Protein AF-0000000079761579 (afdb_homodimer)

Structure (mmCIF, N/CA/C/O backbone):
data_AF-0000000079761579-model_v1
#
loop_
_entity.id
_entity.type
_entity.pdbx_description
1 polymer 'N-acetyltransferase domain-containing protein'
#
loop_
_atom_site.group_PDB
_atom_site.id
_atom_site.type_symbol
_atom_site.label_atom_id
_atom_site.label_alt_id
_atom_site.label_comp_id
_atom_site.label_asym_id
_atom_site.label_entity_id
_atom_site.label_seq_id
_atom_site.pdbx_PDB_ins_code
_atom_site.Cartn_x
_atom_site.Cartn_y
_atom_site.Cartn_z
_atom_site.occupancy
_atom_site.B_iso_or_equiv
_atom_site.auth_seq_id
_atom_site.auth_comp_id
_atom_site.auth_asym_id
_atom_site.auth_atom_id
_atom_site.pdbx_PDB_model_num
ATOM 1 N N . MET A 1 1 ? 4.875 25.969 14.461 1 95.19 1 MET A N 1
ATOM 2 C CA . MET A 1 1 ? 6.219 25.438 14.242 1 95.19 1 MET A CA 1
ATOM 3 C C . MET A 1 1 ? 6.18 23.938 14.016 1 95.19 1 MET A C 1
ATOM 5 O O . MET A 1 1 ? 5.508 23.203 14.75 1 95.19 1 MET A O 1
ATOM 9 N N . LEU A 1 2 ? 6.848 23.453 12.969 1 98.12 2 LEU A N 1
ATOM 10 C CA . LEU A 1 2 ? 7.012 22.031 12.695 1 98.12 2 LEU A CA 1
ATOM 11 C C . LEU A 1 2 ? 8.125 21.438 13.547 1 98.12 2 LEU A C 1
ATOM 13 O O . LEU A 1 2 ? 9.234 21.969 13.586 1 98.12 2 LEU A O 1
ATOM 17 N N . ASP A 1 3 ? 7.805 20.406 14.289 1 98.44 3 ASP A N 1
ATOM 18 C CA . ASP A 1 3 ? 8.797 19.734 15.133 1 98.44 3 ASP A CA 1
ATOM 19 C C . ASP A 1 3 ? 8.648 18.219 15.062 1 98.44 3 ASP A C 1
ATOM 21 O O . ASP A 1 3 ? 7.648 17.719 14.539 1 98.44 3 ASP A O 1
ATOM 25 N N . TRP A 1 4 ? 9.68 17.547 15.547 1 98.44 4 TRP A N 1
ATOM 26 C CA . TRP A 1 4 ? 9.609 16.078 15.594 1 98.44 4 TRP A CA 1
ATOM 27 C C . TRP A 1 4 ? 8.555 15.625 16.594 1 98.44 4 TRP A C 1
ATOM 29 O O . TRP A 1 4 ? 8.469 16.141 17.703 1 98.44 4 TRP A O 1
ATOM 39 N N . ALA A 1 5 ? 7.75 14.68 16.156 1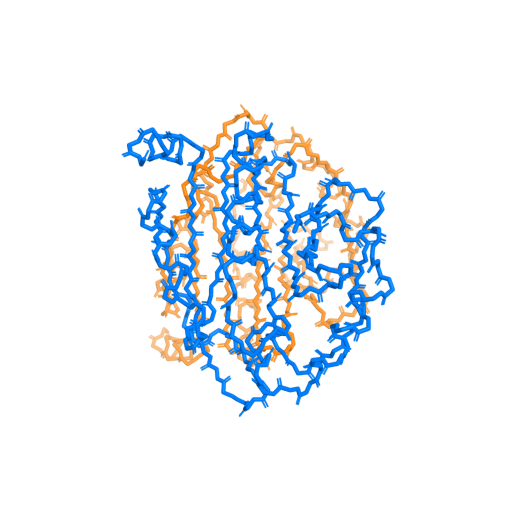 98.56 5 ALA A N 1
ATOM 40 C CA . ALA A 1 5 ? 6.719 14.125 17.031 1 98.56 5 ALA A CA 1
ATOM 41 C C . ALA A 1 5 ? 7.328 13.555 18.312 1 98.56 5 ALA A C 1
ATOM 43 O O . ALA A 1 5 ? 6.715 13.617 19.375 1 98.56 5 ALA A O 1
ATOM 44 N N . LEU A 1 6 ? 8.523 13 18.203 1 98.44 6 LEU A N 1
ATOM 45 C CA . LEU A 1 6 ? 9.211 12.367 19.328 1 98.44 6 LEU A CA 1
ATOM 46 C C . LEU A 1 6 ? 9.328 13.336 20.5 1 98.44 6 LEU A C 1
ATOM 48 O O . LEU A 1 6 ? 9.25 12.922 21.656 1 98.44 6 LEU A O 1
ATOM 52 N N . ASN A 1 7 ? 9.492 14.617 20.297 1 98.31 7 ASN A N 1
ATOM 53 C CA . ASN A 1 7 ? 9.641 15.633 21.344 1 98.31 7 ASN A CA 1
ATOM 54 C C . ASN A 1 7 ? 8.32 15.906 22.047 1 98.31 7 ASN A C 1
ATOM 56 O O . ASN A 1 7 ? 8.297 16.531 23.109 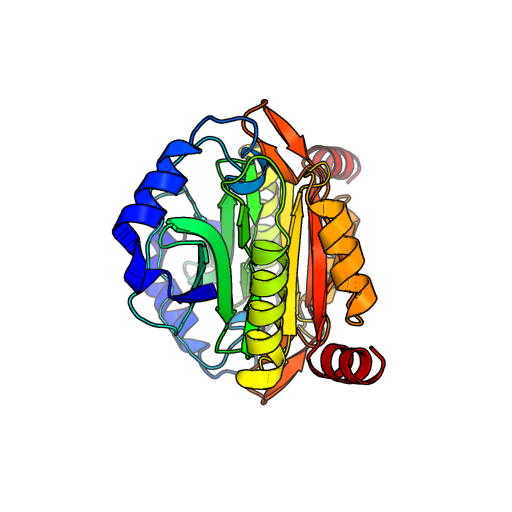1 98.31 7 ASN A O 1
ATOM 60 N N . TYR A 1 8 ? 7.227 15.438 21.453 1 98.44 8 TYR A N 1
ATOM 61 C CA . TYR A 1 8 ? 5.887 15.695 21.984 1 98.44 8 TYR A CA 1
ATOM 62 C C . TYR A 1 8 ? 5.074 14.406 22.062 1 98.44 8 TYR A C 1
ATOM 64 O O . TYR A 1 8 ? 3.857 14.422 21.875 1 98.44 8 TYR A O 1
ATOM 72 N N . GLN A 1 9 ? 5.715 13.289 22.188 1 97.94 9 GLN A N 1
ATOM 73 C CA . GLN A 1 9 ? 5.098 11.984 21.969 1 97.94 9 GLN A CA 1
ATOM 74 C C . GLN A 1 9 ? 3.93 11.766 22.922 1 97.94 9 GLN A C 1
ATOM 76 O O . GLN A 1 9 ? 2.877 11.266 22.531 1 97.94 9 GLN A O 1
ATOM 81 N N . GLU A 1 10 ? 4.051 12.156 24.203 1 98 10 GLU A N 1
ATOM 82 C CA . GLU A 1 10 ? 2.965 11.953 25.156 1 98 10 GLU A CA 1
ATOM 83 C C . GLU A 1 10 ? 1.733 12.773 24.781 1 98 10 GLU A C 1
ATOM 85 O O . GLU A 1 10 ? 0.615 12.25 24.766 1 98 10 GLU A O 1
ATOM 90 N N . GLU A 1 11 ? 1.94 13.992 24.5 1 98.56 11 GLU A N 1
ATOM 91 C CA . GLU A 1 11 ? 0.831 14.859 24.109 1 98.56 11 GLU A CA 1
ATOM 92 C C . GLU A 1 11 ? 0.179 14.383 22.828 1 98.56 11 GLU A C 1
ATOM 94 O O . GLU A 1 11 ? -1.049 14.336 22.719 1 98.56 11 GLU A O 1
ATOM 99 N N . LEU A 1 12 ? 0.998 14.055 21.844 1 98.44 12 LEU A N 1
ATOM 100 C CA . LEU A 1 12 ? 0.47 13.617 20.547 1 98.44 12 LEU A CA 1
ATOM 101 C C . LEU A 1 12 ? -0.378 12.359 20.703 1 98.44 12 LEU A C 1
ATOM 103 O O . LEU A 1 12 ? -1.488 12.281 20.172 1 98.44 12 LEU A O 1
ATOM 107 N N . ILE A 1 13 ? 0.168 11.383 21.453 1 98.31 13 ILE A N 1
ATOM 108 C CA . ILE A 1 13 ? -0.54 10.125 21.656 1 98.31 13 ILE A CA 1
ATOM 109 C C . ILE A 1 13 ? -1.876 10.383 22.344 1 98.31 13 ILE A C 1
ATOM 111 O O . ILE A 1 13 ? -2.904 9.828 21.953 1 98.31 13 ILE A O 1
ATOM 115 N N . LYS A 1 14 ? -1.888 11.219 23.328 1 98.19 14 LYS A N 1
ATOM 116 C CA . LYS A 1 14 ? -3.117 11.578 24.016 1 98.19 14 LYS A CA 1
ATOM 117 C C . LYS A 1 14 ? -4.117 12.242 23.078 1 98.19 14 LYS A C 1
ATOM 119 O O . LYS A 1 14 ? -5.297 11.891 23.062 1 98.19 14 LYS A O 1
ATOM 124 N N . LYS A 1 15 ? -3.713 13.188 22.328 1 98.12 15 LYS A N 1
ATOM 125 C CA . LYS A 1 15 ? -4.586 13.898 21.406 1 98.12 15 LYS A CA 1
ATOM 126 C C . LYS A 1 15 ? -5.168 12.953 20.359 1 98.12 15 LYS A C 1
ATOM 128 O O . LYS A 1 15 ? -6.344 13.055 20 1 98.12 15 LYS A O 1
ATOM 133 N N . LEU A 1 16 ? -4.312 12.07 19.891 1 97.69 16 LEU A N 1
ATOM 134 C CA . LEU A 1 16 ? -4.801 11.086 18.938 1 97.69 16 LEU A CA 1
ATOM 135 C C . LEU A 1 16 ? -5.863 10.188 19.562 1 97.69 16 LEU A C 1
ATOM 137 O O . LEU A 1 16 ? -6.875 9.883 18.938 1 97.69 16 LEU A O 1
ATOM 141 N N . ARG A 1 17 ? -5.656 9.797 20.781 1 97.38 17 ARG A N 1
ATOM 142 C CA . ARG A 1 17 ? -6.641 8.984 21.484 1 97.38 17 ARG A CA 1
ATOM 143 C C . ARG A 1 17 ? -7.969 9.719 21.625 1 97.38 17 ARG A C 1
ATOM 145 O O . ARG A 1 17 ? -9.031 9.102 21.531 1 97.38 17 ARG A O 1
ATOM 152 N N . GLU A 1 18 ? -7.91 10.945 21.766 1 97.12 18 GLU A N 1
ATOM 153 C CA . GLU A 1 18 ? -9.109 11.758 21.922 1 97.12 18 GLU A CA 1
ATOM 154 C C . GLU A 1 18 ? -9.938 11.797 20.641 1 97.12 18 GLU A C 1
ATOM 156 O O . GLU A 1 18 ? -11.109 12.172 20.656 1 97.12 18 GLU A O 1
ATOM 161 N N . THR A 1 19 ? -9.328 11.438 19.594 1 96.06 19 THR A N 1
ATOM 162 C CA . THR A 1 19 ? -10.047 11.461 18.328 1 96.06 19 THR A CA 1
ATOM 163 C C . THR A 1 19 ? -10.711 10.117 18.047 1 96.06 19 THR A C 1
ATOM 165 O O . THR A 1 19 ? -11.461 9.969 17.078 1 96.06 19 THR A O 1
ATOM 168 N N . TRP A 1 20 ? -10.414 9.141 18.906 1 94.81 20 TRP A N 1
ATOM 169 C CA . TRP A 1 20 ? -11.016 7.828 18.703 1 94.81 20 TRP A CA 1
ATOM 170 C C . TRP A 1 20 ? -12.539 7.918 18.75 1 94.81 20 TRP A C 1
ATOM 172 O O . TRP A 1 20 ? -13.102 8.648 19.562 1 94.81 20 TRP A O 1
ATOM 182 N N . MET A 1 21 ? -13.258 7.246 17.828 1 91.81 21 MET A N 1
ATOM 183 C CA . MET A 1 21 ? -14.711 7.109 17.75 1 91.81 21 MET A CA 1
ATOM 184 C C . MET A 1 21 ? -15.375 8.461 17.5 1 91.81 21 MET A C 1
ATOM 186 O O . MET A 1 21 ? -16.578 8.617 17.703 1 91.81 21 MET A O 1
ATOM 190 N N . ASP A 1 22 ? -14.562 9.5 17.234 1 93.5 22 ASP A N 1
ATOM 191 C CA . ASP A 1 22 ? -15.078 10.781 16.75 1 93.5 22 ASP A CA 1
ATOM 192 C C . ASP A 1 22 ? -15.258 10.758 15.234 1 93.5 22 ASP A C 1
ATOM 194 O O . ASP A 1 22 ? -14.289 10.602 14.492 1 93.5 22 ASP A O 1
ATOM 198 N N . ASP A 1 23 ? -16.469 10.984 14.805 1 92.62 23 ASP A N 1
ATOM 199 C CA . ASP A 1 23 ? -16.828 10.875 13.391 1 92.62 23 ASP A CA 1
ATOM 200 C C . ASP A 1 23 ? -16.062 11.875 12.539 1 92.62 23 ASP A C 1
ATOM 202 O O . ASP A 1 23 ? -15.805 11.625 11.359 1 92.62 23 ASP A O 1
ATOM 206 N N . ARG A 1 24 ? -15.648 12.914 13.203 1 92.31 24 ARG A N 1
ATOM 207 C CA . ARG A 1 24 ? -14.883 13.93 12.492 1 92.31 24 ARG A CA 1
ATOM 208 C C . ARG A 1 24 ? -13.586 13.352 11.945 1 92.31 24 ARG A C 1
ATOM 210 O O . ARG A 1 24 ? -13.078 13.812 10.914 1 92.31 24 ARG A O 1
ATOM 217 N N . TYR A 1 25 ? -13.141 12.305 12.664 1 95.25 25 TYR A N 1
ATOM 218 C CA . TYR A 1 25 ? -11.812 11.789 12.344 1 95.25 25 TYR A CA 1
ATOM 219 C C . TYR A 1 25 ? -11.906 10.398 11.727 1 95.25 25 TYR A C 1
ATOM 221 O O . TYR A 1 25 ? -10.898 9.688 11.641 1 95.25 25 TYR A O 1
ATOM 229 N N . LYS A 1 26 ? -13.094 10 11.281 1 95.12 26 LYS A N 1
ATOM 230 C CA . LYS A 1 26 ? -13.266 8.664 10.711 1 95.12 26 LYS A CA 1
ATOM 231 C C . LYS A 1 26 ? -12.414 8.484 9.461 1 95.12 26 LYS A C 1
ATOM 233 O O . LYS A 1 26 ? -11.945 7.383 9.164 1 95.12 26 LYS A O 1
ATOM 238 N N . TRP A 1 27 ? -12.148 9.57 8.766 1 95.25 27 TRP A N 1
ATOM 239 C CA . TRP A 1 27 ? -11.367 9.539 7.535 1 95.25 27 TRP A CA 1
ATOM 240 C C . TRP A 1 27 ? -9.898 9.258 7.832 1 95.25 27 TRP A C 1
ATOM 242 O O . TRP A 1 27 ? -9.227 8.555 7.07 1 95.25 27 TRP A O 1
ATOM 252 N N . TYR A 1 28 ? -9.445 9.773 8.953 1 94.56 28 TYR A N 1
ATOM 253 C CA . TYR A 1 28 ? -8.055 9.594 9.344 1 94.56 28 TYR A CA 1
ATOM 254 C C . TYR A 1 28 ? -7.809 8.172 9.844 1 94.56 28 TYR A C 1
ATOM 256 O O . TYR A 1 28 ? -6.805 7.543 9.484 1 94.56 28 TYR A O 1
ATOM 264 N N . HIS A 1 29 ? -8.625 7.648 10.602 1 93.06 29 HIS A N 1
ATOM 265 C CA . HIS A 1 29 ? -8.445 6.336 11.211 1 93.06 29 HIS A CA 1
ATOM 266 C C . HIS A 1 29 ? -8.703 5.223 10.203 1 93.06 29 HIS A C 1
ATOM 268 O O . HIS A 1 29 ? -8.133 4.133 10.312 1 93.06 29 HIS A O 1
ATOM 274 N N . ALA A 1 30 ? -9.438 5.418 9.211 1 89.12 30 ALA A N 1
ATOM 275 C CA . ALA A 1 30 ? -9.734 4.496 8.117 1 89.12 30 ALA A CA 1
ATOM 276 C C . ALA A 1 30 ? -10.008 3.092 8.648 1 89.12 30 ALA A C 1
ATOM 278 O O . ALA A 1 30 ? -9.383 2.125 8.211 1 89.12 30 ALA A O 1
ATOM 279 N N . GLY A 1 31 ? -10.914 2.779 9.609 1 84.44 31 GLY A N 1
ATOM 280 C CA . GLY A 1 31 ? -11.234 1.471 10.148 1 84.44 31 GLY A CA 1
ATOM 281 C C . GLY A 1 31 ? -12.07 1.54 11.414 1 84.44 31 GLY A C 1
ATOM 282 O O . GLY A 1 31 ? -12.492 2.623 11.828 1 84.44 31 GLY A O 1
ATOM 283 N N . ASN A 1 32 ? -12.273 0.285 11.93 1 81.31 32 ASN A N 1
ATOM 284 C CA . ASN A 1 32 ? -13.188 0.219 13.07 1 81.31 32 ASN A CA 1
ATOM 285 C C . ASN A 1 32 ? -12.453 -0.182 14.352 1 81.31 32 ASN A C 1
ATOM 287 O O . ASN A 1 32 ? -13.07 -0.654 15.305 1 81.31 32 ASN A O 1
ATOM 291 N N . PHE A 1 33 ? -11.133 -0.067 14.242 1 87.06 33 PHE A N 1
ATOM 292 C CA . PHE A 1 33 ? -10.352 -0.331 15.445 1 87.06 33 PHE A CA 1
ATOM 293 C C . PHE A 1 33 ? -9.367 0.797 15.711 1 87.06 33 PHE A C 1
ATOM 295 O O . PHE A 1 33 ? -9.023 1.555 14.797 1 87.06 33 PHE A O 1
ATOM 302 N N . TYR A 1 34 ? -8.977 0.91 17 1 91 34 TYR A N 1
ATOM 303 C CA . TYR A 1 34 ? -8.102 2.004 17.406 1 91 34 TYR A CA 1
ATOM 304 C C . TYR A 1 34 ? -6.945 1.493 18.266 1 91 34 TYR A C 1
ATOM 306 O O . TYR A 1 34 ? -7.133 0.627 19.125 1 91 34 TYR A O 1
ATOM 314 N N . GLU A 1 35 ? -5.781 1.898 17.891 1 90.5 35 GLU A N 1
ATOM 315 C CA . GLU A 1 35 ? -4.574 1.614 18.656 1 90.5 35 GLU A CA 1
ATOM 316 C C . GLU A 1 35 ? -3.705 2.859 18.797 1 90.5 35 GLU A C 1
ATOM 318 O O . GLU A 1 35 ? -3.787 3.777 17.984 1 90.5 35 GLU A O 1
ATOM 323 N N . ASP A 1 36 ? -2.922 2.844 19.859 1 92.88 36 ASP A N 1
ATOM 324 C CA . ASP A 1 36 ? -1.976 3.945 20.016 1 92.88 36 ASP A CA 1
ATOM 325 C C . ASP A 1 36 ? -0.984 3.98 18.844 1 92.88 36 ASP A C 1
ATOM 327 O O . ASP A 1 36 ? -0.549 2.936 18.359 1 92.88 36 ASP A O 1
ATOM 331 N N . VAL A 1 37 ? -0.696 5.219 18.516 1 91.88 37 VAL A N 1
ATOM 332 C CA . VAL A 1 37 ? 0.31 5.379 17.469 1 91.88 37 VAL A CA 1
ATOM 333 C C . VAL A 1 37 ? 1.694 5.066 18.031 1 91.88 37 VAL A C 1
ATOM 335 O O . VAL A 1 37 ? 2.002 5.422 19.172 1 91.88 37 VAL A O 1
ATOM 338 N N . ASN A 1 38 ? 2.424 4.379 17.281 1 94.44 38 ASN A N 1
ATOM 339 C CA . ASN A 1 38 ? 3.838 4.207 17.594 1 94.44 38 ASN A CA 1
ATOM 340 C C . ASN A 1 38 ? 4.672 5.379 17.094 1 94.44 38 ASN A C 1
ATOM 342 O O . ASN A 1 38 ? 4.586 5.746 15.914 1 94.44 38 ASN A O 1
ATOM 346 N N . ILE A 1 39 ? 5.469 5.914 18.031 1 97.44 39 ILE A N 1
ATOM 347 C CA . ILE A 1 39 ? 6.395 6.973 17.641 1 97.44 39 ILE A CA 1
ATOM 348 C C . ILE A 1 39 ? 7.805 6.402 17.5 1 97.44 39 ILE A C 1
ATOM 350 O O . ILE A 1 39 ? 8.383 5.906 18.469 1 97.44 39 ILE A O 1
ATOM 354 N N . ASN A 1 40 ? 8.32 6.488 16.25 1 96.56 40 ASN A N 1
ATOM 355 C CA . ASN A 1 40 ? 9.656 5.953 16 1 96.56 40 ASN A CA 1
ATOM 356 C C . ASN A 1 40 ? 10.734 6.781 16.703 1 96.56 40 ASN A C 1
ATOM 358 O O . ASN A 1 40 ? 10.633 8.008 16.766 1 96.56 40 ASN A O 1
ATOM 362 N N . HIS A 1 41 ? 11.734 6.094 17.109 1 97.31 41 HIS A N 1
ATOM 363 C CA . HIS A 1 41 ? 12.898 6.766 17.672 1 97.31 41 HIS A CA 1
ATOM 364 C C . HIS A 1 41 ? 13.992 6.949 16.625 1 97.31 41 HIS A C 1
ATOM 366 O O . HIS A 1 41 ? 15.156 7.129 16.969 1 97.31 41 HIS A O 1
ATOM 372 N N . ASP A 1 42 ? 13.664 6.758 15.367 1 96.12 42 ASP A N 1
ATOM 373 C CA . ASP A 1 42 ? 14.555 6.941 14.227 1 96.12 42 ASP A CA 1
ATOM 374 C C . ASP A 1 42 ? 13.789 7.457 13.016 1 96.12 42 ASP A C 1
ATOM 376 O O . ASP A 1 42 ? 12.562 7.605 13.062 1 96.12 42 ASP A O 1
ATOM 380 N N . THR A 1 43 ? 14.492 7.816 12 1 95.19 43 THR A N 1
ATOM 381 C CA . THR A 1 43 ? 13.867 8.367 10.805 1 95.19 43 THR A CA 1
ATOM 382 C C . THR A 1 43 ? 14.031 7.418 9.617 1 95.19 43 THR A C 1
ATOM 384 O O . THR A 1 43 ? 13.992 7.844 8.461 1 95.19 43 THR A O 1
ATOM 387 N N . TRP A 1 44 ? 14.281 6.16 9.883 1 95.38 44 TRP A N 1
ATOM 388 C CA . TRP A 1 44 ? 14.633 5.211 8.828 1 95.38 44 TRP A CA 1
ATOM 389 C C . TRP A 1 44 ? 13.414 4.883 7.969 1 95.38 44 TRP A C 1
ATOM 391 O O . TRP A 1 44 ? 13.477 4.969 6.742 1 95.38 44 TRP A O 1
ATOM 401 N N . THR A 1 45 ? 12.32 4.559 8.57 1 96.12 45 THR A N 1
ATOM 402 C CA . THR A 1 45 ? 11.18 4.094 7.785 1 96.12 45 THR A CA 1
ATOM 403 C C . THR A 1 45 ? 10.031 5.094 7.848 1 96.12 45 THR A C 1
ATOM 405 O O . THR A 1 45 ? 9.078 5.008 7.07 1 96.12 45 THR A O 1
ATOM 408 N N . ARG A 1 46 ? 10.18 6.074 8.789 1 97.31 46 ARG A N 1
ATOM 409 C CA . ARG A 1 46 ? 9.094 7.027 8.984 1 97.31 46 ARG A CA 1
ATOM 410 C C . ARG A 1 46 ? 9.625 8.375 9.453 1 97.31 46 ARG A C 1
ATOM 412 O O . ARG A 1 46 ? 10.562 8.438 10.258 1 97.31 46 ARG A O 1
ATOM 419 N N . HIS A 1 47 ? 9.047 9.406 8.969 1 98.19 47 HIS A N 1
ATOM 420 C CA . HIS A 1 47 ? 9.172 10.75 9.539 1 98.19 47 HIS A CA 1
ATOM 421 C C . HIS A 1 47 ? 7.859 11.195 10.172 1 98.19 47 HIS A C 1
ATOM 423 O O . HIS A 1 47 ? 6.809 11.156 9.531 1 98.19 47 HIS A O 1
ATOM 429 N N . GLN A 1 48 ? 7.93 11.492 11.406 1 98.62 48 GLN A N 1
ATOM 430 C CA . GLN A 1 48 ? 6.754 11.922 12.164 1 98.62 48 GLN A CA 1
ATOM 431 C C . GLN A 1 48 ? 6.961 13.305 12.758 1 98.62 48 GLN A C 1
ATOM 433 O O . GLN A 1 48 ? 7.895 13.523 13.539 1 98.62 48 GLN A O 1
ATOM 438 N N . TYR A 1 49 ? 6.059 14.219 12.375 1 98.56 49 TYR A N 1
ATOM 439 C CA . TYR A 1 49 ? 6.133 15.602 12.836 1 98.56 49 TYR A CA 1
ATOM 440 C C . TYR A 1 49 ? 4.859 15.992 13.57 1 98.56 49 TYR A C 1
ATOM 442 O O . TYR A 1 49 ? 3.818 15.352 13.422 1 98.56 49 TYR A O 1
ATOM 450 N N . VAL A 1 50 ? 5.039 17.031 14.375 1 98.62 50 VAL A N 1
ATOM 451 C CA . VAL A 1 50 ? 3.883 17.75 14.906 1 98.62 50 VAL A CA 1
ATOM 452 C C . VAL A 1 50 ? 3.949 19.219 14.508 1 98.62 50 VAL A C 1
ATOM 454 O O . VAL A 1 50 ? 5.031 19.75 14.242 1 98.62 50 VAL A O 1
ATOM 457 N N . SER A 1 51 ? 2.775 19.766 14.312 1 98.5 51 SER A N 1
ATOM 458 C CA . SER A 1 51 ? 2.621 21.219 14.273 1 98.5 51 SER A CA 1
ATOM 459 C C . SER A 1 51 ? 2.303 21.781 15.656 1 98.5 51 SER A C 1
ATOM 461 O O . SER A 1 51 ? 1.358 21.328 16.312 1 98.5 51 SER A O 1
ATOM 463 N N . VAL A 1 52 ? 3.109 22.781 16.094 1 98.38 52 VAL A N 1
ATOM 464 C CA . VAL A 1 52 ? 2.979 23.297 17.453 1 98.38 52 VAL A CA 1
ATOM 465 C C . VAL A 1 52 ? 2.674 24.781 17.406 1 98.38 52 VAL A C 1
ATOM 467 O O . VAL A 1 52 ? 3.305 25.531 16.656 1 98.38 52 VAL A O 1
ATOM 470 N N . ARG A 1 53 ? 1.66 25.203 18.141 1 97.62 53 ARG A N 1
ATOM 471 C CA . ARG A 1 53 ? 1.306 26.609 18.344 1 97.62 53 ARG A CA 1
ATOM 472 C C . ARG A 1 53 ? 1.182 26.922 19.828 1 97.62 53 ARG A C 1
ATOM 474 O O . ARG A 1 53 ? 0.381 26.312 20.531 1 97.62 53 ARG A O 1
ATOM 481 N N . ASN A 1 54 ? 1.946 27.906 20.266 1 96.12 54 ASN A N 1
ATOM 482 C CA . ASN A 1 54 ? 1.948 28.312 21.656 1 96.12 54 ASN A CA 1
ATOM 483 C C . ASN A 1 54 ? 2.178 27.141 22.594 1 96.12 54 ASN A C 1
ATOM 485 O O . ASN A 1 54 ? 1.466 26.984 23.594 1 96.12 54 ASN A O 1
ATOM 489 N N . GLY A 1 55 ? 3.066 26.203 22.203 1 96.25 55 GLY A N 1
ATOM 490 C CA . GLY A 1 55 ? 3.48 25.078 23.047 1 96.25 55 GLY A CA 1
ATOM 491 C C . GLY A 1 55 ? 2.533 23.906 22.984 1 96.25 55 GLY A C 1
ATOM 492 O O . GLY A 1 55 ? 2.775 22.875 23.609 1 96.25 55 GLY A O 1
ATOM 493 N N . GLU A 1 56 ? 1.51 24.094 22.156 1 97.31 56 GLU A N 1
ATOM 494 C CA . GLU A 1 56 ? 0.508 23.031 22.062 1 97.31 56 GLU A CA 1
ATOM 495 C C . GLU A 1 56 ? 0.505 22.391 20.688 1 97.31 56 GLU A C 1
ATOM 497 O O . GLU A 1 56 ? 0.618 23.078 19.672 1 97.31 56 GLU A O 1
ATOM 502 N N . VAL A 1 57 ? 0.317 21.109 20.719 1 98.38 57 VAL A N 1
ATOM 503 C CA . VAL A 1 57 ? 0.225 20.391 19.453 1 98.38 57 VAL A CA 1
ATOM 504 C C . VAL A 1 57 ? -1.135 20.641 18.812 1 98.38 57 VAL A C 1
ATOM 506 O O . VAL A 1 57 ? -2.176 20.391 19.422 1 98.38 57 VAL A O 1
ATOM 509 N N . ILE A 1 58 ? -1.115 21.047 17.562 1 98.06 58 ILE A N 1
ATOM 510 C CA . ILE A 1 58 ? -2.385 21.359 16.922 1 98.06 58 ILE A CA 1
ATOM 511 C C . ILE A 1 58 ? -2.635 20.406 15.766 1 98.06 58 ILE A C 1
ATOM 513 O O . ILE A 1 58 ? -3.727 20.391 15.188 1 98.06 58 ILE A O 1
ATOM 517 N N . GLY A 1 59 ? -1.65 19.625 15.391 1 97.69 59 GLY A N 1
ATOM 518 C CA . GLY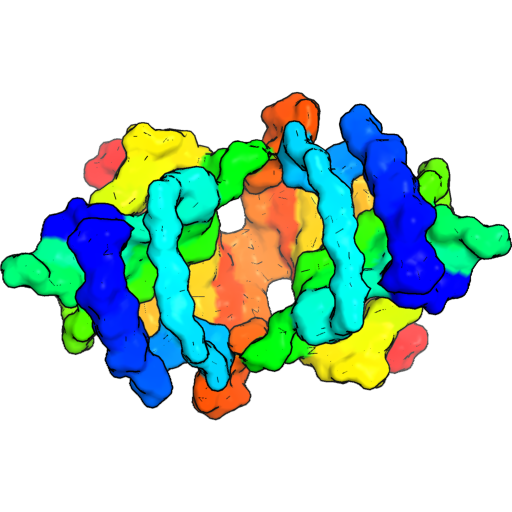 A 1 59 ? -1.783 18.641 14.328 1 97.69 59 GLY A CA 1
ATOM 519 C C . GLY A 1 59 ? -0.545 17.781 14.164 1 97.69 59 GLY A C 1
ATOM 520 O O . GLY A 1 59 ? 0.464 17.984 14.836 1 97.69 59 GLY A O 1
ATOM 521 N N . SER A 1 60 ? -0.678 16.812 13.359 1 97.94 60 SER A N 1
ATOM 522 C CA . SER A 1 60 ? 0.44 15.914 13.086 1 97.94 60 SER A CA 1
ATOM 523 C C . SER A 1 60 ? 0.568 15.633 11.594 1 97.94 60 SER A C 1
ATOM 525 O O . SER A 1 60 ? -0.418 15.695 10.859 1 97.94 60 SER A O 1
ATOM 527 N N . ILE A 1 61 ? 1.762 15.414 11.117 1 97.44 61 ILE A N 1
ATOM 528 C CA . ILE A 1 61 ? 2.131 15.078 9.75 1 97.44 61 ILE A CA 1
ATOM 529 C C . ILE A 1 61 ? 3.121 13.914 9.75 1 97.44 61 ILE A C 1
ATOM 531 O O . ILE A 1 61 ? 4.164 13.984 10.398 1 97.44 61 ILE A O 1
ATOM 535 N N . GLU A 1 62 ? 2.76 12.906 9.047 1 97.94 62 GLU A N 1
ATOM 536 C CA . GLU A 1 62 ? 3.678 11.773 9 1 97.94 62 GLU A CA 1
ATOM 537 C C . GLU A 1 62 ? 3.676 11.117 7.625 1 97.94 62 GLU A C 1
ATOM 539 O O . GLU A 1 62 ? 2.713 11.258 6.867 1 97.94 62 GLU A O 1
ATOM 544 N N . TYR A 1 63 ? 4.793 10.508 7.285 1 98 63 TYR A N 1
ATOM 545 C CA . TYR A 1 63 ? 4.906 9.68 6.086 1 98 63 TYR A CA 1
ATOM 546 C C . TYR A 1 63 ? 5.953 8.594 6.27 1 98 63 TYR A C 1
ATOM 548 O O . TYR A 1 63 ? 6.805 8.68 7.156 1 98 63 TYR A O 1
ATOM 556 N N . ARG A 1 64 ? 5.832 7.59 5.488 1 98.19 64 ARG A N 1
ATOM 557 C CA . ARG A 1 64 ? 6.785 6.484 5.496 1 98.19 64 ARG A CA 1
ATOM 558 C C . ARG A 1 64 ? 7.793 6.621 4.359 1 98.19 64 ARG A C 1
ATOM 560 O O . ARG A 1 64 ? 7.562 7.367 3.404 1 98.19 64 ARG A O 1
ATOM 567 N N . ILE A 1 65 ? 8.898 5.926 4.539 1 97.12 65 ILE A N 1
ATOM 568 C CA . ILE A 1 65 ? 9.953 5.992 3.541 1 97.12 65 ILE A CA 1
ATOM 569 C C . ILE A 1 65 ? 10.359 4.582 3.123 1 97.12 65 ILE A C 1
ATOM 571 O O . ILE A 1 65 ? 10.68 3.744 3.971 1 97.12 65 ILE A O 1
ATOM 575 N N . ASP A 1 66 ? 10.25 4.324 1.83 1 96.19 66 ASP A N 1
ATOM 576 C CA . ASP A 1 66 ? 10.891 3.146 1.248 1 96.19 66 ASP A CA 1
ATOM 577 C C . ASP A 1 66 ? 12.328 3.449 0.837 1 96.19 66 ASP A C 1
ATOM 579 O O . ASP A 1 66 ? 12.562 4.145 -0.154 1 96.19 66 ASP A O 1
ATOM 583 N N . ARG A 1 67 ? 13.227 2.938 1.598 1 93.94 67 ARG A N 1
ATOM 584 C CA . ARG A 1 67 ? 14.633 3.252 1.373 1 93.94 67 ARG A CA 1
ATOM 585 C C . ARG A 1 67 ? 15.164 2.553 0.125 1 93.94 67 ARG A C 1
ATOM 587 O O . ARG A 1 67 ? 16.062 3.057 -0.541 1 93.94 67 ARG A O 1
ATOM 594 N N . SER A 1 68 ? 14.602 1.418 -0.174 1 92.81 68 SER A N 1
ATOM 595 C CA . SER A 1 68 ? 15.07 0.645 -1.319 1 92.81 68 SER A CA 1
ATOM 596 C C . SER A 1 68 ? 14.781 1.365 -2.631 1 92.81 68 SER A C 1
ATOM 598 O O . SER A 1 68 ? 15.617 1.386 -3.535 1 92.81 68 SER A O 1
ATOM 600 N N . SER A 1 69 ? 13.656 1.979 -2.754 1 95 69 SER A N 1
ATOM 601 C CA . SER A 1 69 ? 13.258 2.662 -3.98 1 95 69 SER A CA 1
ATOM 602 C C . SER A 1 69 ? 13.281 4.176 -3.801 1 95 69 SER A C 1
ATOM 604 O O . SER A 1 69 ? 12.898 4.922 -4.707 1 95 69 SER A O 1
ATOM 606 N N . GLU A 1 70 ? 13.609 4.68 -2.602 1 94 70 GLU A N 1
ATOM 607 C CA . GLU A 1 70 ? 13.836 6.09 -2.297 1 94 70 GLU A CA 1
ATOM 608 C C . GLU A 1 70 ? 12.57 6.914 -2.543 1 94 70 GLU A C 1
ATOM 610 O O . GLU A 1 70 ? 12.625 7.945 -3.217 1 94 70 GLU A O 1
ATOM 615 N N . TYR A 1 71 ? 11.5 6.441 -2.033 1 97.06 71 TYR A N 1
ATOM 616 C CA . TYR A 1 71 ? 10.305 7.27 -2.141 1 97.06 71 TYR A CA 1
ATOM 617 C C . TYR A 1 71 ? 9.547 7.316 -0.815 1 97.06 71 TYR A C 1
ATOM 619 O O . TYR A 1 71 ? 9.703 6.426 0.024 1 97.06 71 TYR A O 1
ATOM 627 N N . ALA A 1 72 ? 8.805 8.391 -0.604 1 98.31 72 ALA A N 1
ATOM 628 C CA . ALA A 1 72 ? 7.906 8.562 0.535 1 98.31 72 ALA A CA 1
ATOM 629 C C . ALA A 1 72 ? 6.48 8.156 0.176 1 98.31 72 ALA A C 1
ATOM 631 O O . ALA A 1 72 ? 6.043 8.344 -0.962 1 98.31 72 ALA A O 1
ATOM 632 N N . TYR A 1 73 ? 5.793 7.586 1.163 1 98.38 73 TYR A N 1
ATOM 633 C CA . TYR A 1 73 ? 4.43 7.141 0.898 1 98.38 73 TYR A CA 1
ATOM 634 C C . TYR A 1 73 ? 3.586 7.18 2.168 1 98.38 73 TYR A C 1
ATOM 636 O O . TYR A 1 73 ? 4.09 7.504 3.246 1 98.38 73 TYR A O 1
ATOM 644 N N . ALA A 1 74 ? 2.316 7 2.016 1 97 74 ALA A N 1
ATOM 645 C CA . ALA A 1 74 ? 1.375 6.953 3.131 1 97 74 ALA A CA 1
ATOM 646 C C . ALA A 1 74 ? 1.405 8.25 3.93 1 97 74 ALA A C 1
ATOM 648 O O . ALA A 1 74 ? 1.514 8.234 5.156 1 97 74 ALA A O 1
ATOM 649 N N . LEU A 1 75 ? 1.396 9.375 3.23 1 96.44 75 LEU A N 1
ATOM 650 C CA . LEU A 1 75 ? 1.286 10.664 3.908 1 96.44 75 LEU A CA 1
ATOM 651 C C . LEU A 1 75 ? -0.001 10.742 4.723 1 96.44 75 LEU A C 1
ATOM 653 O O . LEU A 1 75 ? -1.093 10.547 4.184 1 96.44 75 LEU A O 1
ATOM 657 N N . GLY A 1 76 ? 0.116 10.953 6.008 1 94.38 76 GLY A N 1
ATOM 658 C CA . GLY A 1 76 ? -0.995 11.148 6.926 1 94.38 76 GLY A CA 1
ATOM 659 C C . GLY A 1 76 ? -0.946 12.477 7.648 1 94.38 76 GLY A C 1
ATOM 660 O O . GLY A 1 76 ? 0.103 12.875 8.164 1 94.38 76 GLY A O 1
ATOM 661 N N . ILE A 1 77 ? -2.057 13.172 7.625 1 95.69 77 ILE A N 1
ATOM 662 C CA . ILE A 1 77 ? -2.137 14.445 8.344 1 95.69 77 ILE A CA 1
ATOM 663 C C . ILE A 1 77 ? -3.41 14.477 9.188 1 95.69 77 ILE A C 1
ATOM 665 O O . ILE A 1 77 ? -4.457 13.977 8.766 1 95.69 77 ILE A O 1
ATOM 669 N N . ILE A 1 78 ? -3.32 15.016 10.359 1 96 78 ILE A N 1
ATOM 670 C CA . ILE A 1 78 ? -4.492 15.203 11.203 1 96 78 ILE A CA 1
ATOM 671 C C . ILE A 1 78 ? -4.414 16.562 11.891 1 96 78 ILE A C 1
ATOM 673 O O . ILE A 1 78 ? -3.373 16.938 12.438 1 96 78 ILE A O 1
ATOM 677 N N . ASN A 1 79 ? -5.469 17.328 11.711 1 96 79 ASN A N 1
ATOM 678 C CA . ASN A 1 79 ? -5.664 18.609 12.383 1 96 79 ASN A CA 1
ATOM 679 C C . ASN A 1 79 ? -6.52 18.469 13.633 1 96 79 ASN A C 1
ATOM 681 O O . ASN A 1 79 ? -7.633 17.938 13.578 1 96 79 ASN A O 1
ATOM 685 N N . PHE A 1 80 ? -6.055 18.938 14.742 1 96.81 80 PHE A N 1
ATOM 686 C CA . PHE A 1 80 ? -6.77 18.734 15.992 1 96.81 80 PHE A CA 1
ATOM 687 C C . PHE A 1 80 ? -7.648 19.953 16.312 1 96.81 80 PHE A C 1
ATOM 689 O O . PHE A 1 80 ? -8.383 19.938 17.297 1 96.81 80 PHE A O 1
ATOM 696 N N . GLU A 1 81 ? -7.594 20.938 15.438 1 94.44 81 GLU A N 1
ATOM 697 C CA . GLU A 1 81 ? -8.414 22.125 15.625 1 94.44 81 GLU A CA 1
ATOM 698 C C . GLU A 1 81 ? -9.727 22.016 14.852 1 94.44 81 GLU A C 1
ATOM 700 O O . GLU A 1 81 ? -9.859 21.188 13.953 1 94.44 81 GLU A O 1
ATOM 705 N N . ASP A 1 82 ? -10.695 22.906 15.18 1 89.62 82 ASP A N 1
ATOM 706 C CA . ASP A 1 82 ? -12.016 22.875 14.547 1 89.62 82 ASP A CA 1
ATOM 707 C C . ASP A 1 82 ? -11.922 23.25 13.07 1 89.62 82 ASP A C 1
ATOM 709 O O . ASP A 1 82 ? -12.641 22.703 12.234 1 89.62 82 ASP A O 1
ATOM 713 N N . LYS A 1 83 ? -11.031 24.219 12.82 1 87.06 83 LYS A N 1
ATOM 714 C CA . LYS A 1 83 ? -10.797 24.672 11.453 1 87.06 83 LYS A CA 1
ATOM 715 C C . LYS A 1 83 ? -9.305 24.625 11.109 1 87.06 83 LYS A C 1
ATOM 717 O O . LYS A 1 83 ? -8.461 24.844 11.977 1 87.06 83 LYS A O 1
ATOM 722 N N . PRO A 1 84 ? -9.141 24.297 9.859 1 83 84 PRO A N 1
ATOM 723 C CA . PRO A 1 84 ? -7.727 24.375 9.469 1 83 84 PRO A CA 1
ATOM 724 C C . PRO A 1 84 ? -7.121 25.75 9.703 1 83 84 PRO A C 1
ATOM 726 O O . PRO A 1 84 ? -7.777 26.766 9.461 1 83 84 PRO A O 1
ATOM 729 N N . SER A 1 85 ? -5.953 25.812 10.258 1 89.19 85 SER A N 1
ATOM 730 C CA . SER A 1 85 ? -5.273 27.078 10.531 1 89.19 85 SER A CA 1
ATOM 731 C C . SER A 1 85 ? -4.16 27.328 9.523 1 89.19 85 SER A C 1
ATOM 733 O O . SER A 1 85 ? -3.689 26.406 8.852 1 89.19 85 SER A O 1
ATOM 735 N N . PHE A 1 86 ? -3.869 28.578 9.422 1 90.56 86 PHE A N 1
ATOM 736 C CA . PHE A 1 86 ? -2.738 28.969 8.594 1 90.56 86 PHE A CA 1
ATOM 737 C C . PHE A 1 86 ? -1.458 28.281 9.055 1 90.56 86 PHE A C 1
ATOM 739 O O . PHE A 1 86 ? -0.652 27.844 8.234 1 90.56 86 PHE A O 1
ATOM 746 N N . GLU A 1 87 ? -1.341 28.219 10.328 1 94.38 87 GLU A N 1
ATOM 747 C CA . GLU A 1 87 ? -0.136 27.625 10.906 1 94.38 87 GLU A CA 1
ATOM 748 C C . GLU A 1 87 ? 0.018 26.156 10.484 1 94.38 87 GLU A C 1
ATOM 750 O O . GLU A 1 87 ? 1.108 25.734 10.102 1 94.38 87 GLU A O 1
ATOM 755 N N . PHE A 1 88 ? -0.993 25.453 10.602 1 93.75 88 PHE A N 1
ATOM 756 C CA . PHE A 1 88 ? -0.934 24.047 10.211 1 93.75 88 PHE A CA 1
ATOM 757 C C . PHE A 1 88 ? -0.644 23.906 8.719 1 93.75 88 PHE A C 1
ATOM 759 O O . PHE A 1 88 ? 0.156 23.062 8.312 1 93.75 88 PHE A O 1
ATOM 766 N N . GLY A 1 89 ? -1.278 24.703 7.93 1 92.5 89 GLY A N 1
ATOM 767 C CA . GLY A 1 89 ? -1.012 24.703 6.5 1 92.5 89 GLY A CA 1
ATOM 768 C C . GLY A 1 89 ? 0.436 25 6.164 1 92.5 89 GLY A C 1
ATOM 769 O O . GLY A 1 89 ? 1.023 24.359 5.289 1 92.5 89 GLY A O 1
ATOM 770 N N . TYR A 1 90 ? 0.916 26 6.84 1 94.88 90 TYR A N 1
ATOM 771 C CA . TYR A 1 90 ? 2.314 26.375 6.656 1 94.88 90 TYR A CA 1
ATOM 772 C C . TYR A 1 90 ? 3.234 25.203 7.008 1 94.88 90 TYR A C 1
ATOM 774 O O . TYR A 1 90 ? 4.164 24.891 6.258 1 94.88 90 TYR A O 1
ATOM 782 N N . ASP A 1 91 ? 2.963 24.547 8.117 1 96.56 91 ASP A N 1
ATOM 783 C CA . ASP A 1 91 ? 3.779 23.422 8.57 1 96.56 91 ASP A CA 1
ATOM 784 C C . ASP A 1 91 ? 3.695 22.25 7.59 1 96.56 91 ASP A C 1
ATOM 786 O O . ASP A 1 91 ? 4.684 21.547 7.371 1 96.56 91 ASP A O 1
ATOM 790 N N . LEU A 1 92 ? 2.527 22.016 7.031 1 94.5 92 LEU A N 1
ATOM 791 C CA . LEU A 1 92 ? 2.389 21.016 5.988 1 94.5 92 LEU A CA 1
ATOM 792 C C . LEU A 1 92 ? 3.275 21.344 4.789 1 94.5 92 LEU A C 1
ATOM 794 O O . LEU A 1 92 ? 3.961 20.469 4.262 1 94.5 92 LEU A O 1
ATOM 798 N N . GLY A 1 93 ? 3.248 22.578 4.371 1 93.44 93 GLY A N 1
ATOM 799 C CA . GLY A 1 93 ? 4.137 23.016 3.309 1 93.44 93 GLY A CA 1
ATOM 800 C C . GLY A 1 93 ? 5.602 22.766 3.613 1 93.44 93 GLY A C 1
ATOM 801 O O . GLY A 1 93 ? 6.352 22.312 2.746 1 93.44 93 GLY A O 1
ATOM 802 N N . GLU A 1 94 ? 5.984 23.062 4.801 1 96.56 94 GLU A N 1
ATOM 803 C CA . GLU A 1 94 ? 7.363 22.828 5.223 1 96.56 94 GLU A CA 1
ATOM 804 C C . GLU A 1 94 ? 7.711 21.344 5.168 1 96.56 94 GLU A C 1
ATOM 806 O O . GLU A 1 94 ? 8.812 20.984 4.746 1 96.56 94 GLU A O 1
ATOM 811 N N . ALA A 1 95 ? 6.832 20.516 5.645 1 96.5 95 ALA A N 1
ATOM 812 C CA . ALA A 1 95 ? 7.062 19.078 5.605 1 96.5 95 ALA A CA 1
ATOM 813 C C . ALA A 1 95 ? 7.262 18.594 4.172 1 96.5 95 ALA A C 1
ATOM 815 O O . ALA A 1 95 ? 8.156 17.797 3.9 1 96.5 95 ALA A O 1
ATOM 816 N N . LEU A 1 96 ? 6.469 19.078 3.283 1 94.75 96 LEU A N 1
ATOM 817 C CA . LEU A 1 96 ? 6.586 18.703 1.879 1 94.75 96 LEU A CA 1
ATOM 818 C C . LEU A 1 96 ? 7.922 19.156 1.303 1 94.75 96 LEU A C 1
ATOM 820 O O . LEU A 1 96 ? 8.562 18.422 0.552 1 94.75 96 LEU A O 1
ATOM 824 N N . ASP A 1 97 ? 8.281 20.344 1.68 1 95.88 97 ASP A N 1
ATOM 825 C CA . ASP A 1 97 ? 9.562 20.875 1.214 1 95.88 97 ASP A CA 1
ATOM 826 C C . ASP A 1 97 ? 10.719 20.016 1.728 1 95.88 97 ASP A C 1
ATOM 828 O O . ASP A 1 97 ? 11.711 19.812 1.018 1 95.88 97 ASP A O 1
ATOM 832 N N . LYS A 1 98 ? 10.602 19.625 2.926 1 97 98 LYS A N 1
ATOM 833 C CA . LYS A 1 98 ? 11.633 18.75 3.48 1 97 98 LYS A CA 1
ATOM 834 C C . LYS A 1 98 ? 11.75 17.453 2.68 1 97 98 LYS A C 1
ATOM 836 O O . LYS A 1 98 ? 12.859 17 2.395 1 97 98 LYS A O 1
ATOM 841 N N . ILE A 1 99 ? 10.641 16.859 2.275 1 97.44 99 ILE A N 1
ATOM 842 C CA . ILE A 1 99 ? 10.633 15.625 1.516 1 97.44 99 ILE A CA 1
ATOM 843 C C . ILE A 1 99 ? 11.453 15.789 0.24 1 97.44 99 ILE A C 1
ATOM 845 O O . ILE A 1 99 ? 12.336 14.977 -0.05 1 97.44 99 ILE A O 1
ATOM 849 N N . PHE A 1 100 ? 11.242 16.875 -0.446 1 96.75 100 PHE A N 1
ATOM 850 C CA . PHE A 1 100 ? 11.797 17.016 -1.787 1 96.75 100 PHE A CA 1
ATOM 851 C C . PHE A 1 100 ? 13.086 17.844 -1.756 1 96.75 100 PHE A C 1
ATOM 853 O O . PHE A 1 100 ? 14.125 17.375 -2.219 1 96.75 100 PHE A O 1
ATOM 860 N N . SER A 1 101 ? 13.078 18.969 -1.147 1 94.38 101 SER A N 1
ATOM 861 C CA . SER A 1 101 ? 14.195 19.906 -1.251 1 94.38 101 SER A CA 1
ATOM 862 C C . SER A 1 101 ? 15.312 19.547 -0.273 1 94.38 101 SER A C 1
ATOM 864 O O . SER A 1 101 ? 16.484 19.672 -0.6 1 94.38 101 SER A O 1
ATOM 866 N N . ARG A 1 102 ? 14.969 19.141 0.835 1 93.44 102 ARG A N 1
ATOM 867 C CA . ARG A 1 102 ? 15.984 18.906 1.854 1 93.44 102 ARG A CA 1
ATOM 868 C C . ARG A 1 102 ? 16.516 17.484 1.781 1 93.44 102 ARG A C 1
ATOM 870 O O . ARG A 1 102 ? 17.734 17.266 1.8 1 93.44 102 ARG A O 1
ATOM 877 N N . TYR A 1 103 ? 15.578 16.531 1.669 1 94.94 103 TYR A N 1
ATOM 878 C CA . TYR A 1 103 ? 15.984 15.125 1.745 1 94.94 103 TYR A CA 1
ATOM 879 C C . TYR A 1 103 ? 16.125 14.523 0.353 1 94.94 103 TYR A C 1
ATOM 881 O O . TYR A 1 103 ? 16.609 13.398 0.204 1 94.94 103 TYR A O 1
ATOM 889 N N . ALA A 1 104 ? 15.711 15.195 -0.614 1 95.69 104 ALA A N 1
ATOM 890 C CA . ALA A 1 104 ? 15.828 14.797 -2.014 1 95.69 104 ALA A CA 1
ATOM 891 C C . ALA A 1 104 ? 15.18 13.438 -2.25 1 95.69 104 ALA A C 1
ATOM 893 O O . ALA A 1 104 ? 15.734 12.594 -2.967 1 95.69 104 ALA A O 1
ATOM 894 N N . ILE A 1 105 ? 14.133 13.203 -1.548 1 96.88 105 ILE A N 1
ATOM 895 C CA . ILE A 1 105 ? 13.344 12.008 -1.799 1 96.88 105 ILE A CA 1
ATOM 896 C C . ILE A 1 105 ? 12.719 12.078 -3.191 1 96.88 105 ILE A C 1
ATOM 898 O O . ILE A 1 105 ? 12.156 13.109 -3.572 1 96.88 105 ILE A O 1
ATOM 902 N N . ARG A 1 106 ? 12.766 10.992 -3.941 1 97.19 106 ARG A N 1
ATOM 903 C CA . ARG A 1 106 ? 12.547 11 -5.387 1 97.19 106 ARG A CA 1
ATOM 904 C C . ARG A 1 106 ? 11.078 11.211 -5.715 1 97.19 106 ARG A C 1
ATOM 906 O O . ARG A 1 106 ? 10.742 11.719 -6.789 1 97.19 106 ARG A O 1
ATOM 913 N N . ARG A 1 107 ? 10.25 10.727 -4.848 1 97.31 107 ARG A N 1
ATOM 914 C CA . ARG A 1 107 ? 8.82 10.781 -5.125 1 97.31 107 ARG A CA 1
ATOM 915 C C . ARG A 1 107 ? 8.008 10.68 -3.836 1 97.31 107 ARG A C 1
ATOM 917 O O . ARG A 1 107 ? 8.484 10.133 -2.838 1 97.31 107 ARG A O 1
ATOM 924 N N . LEU A 1 108 ? 6.797 11.234 -3.902 1 98.25 108 LEU A N 1
ATOM 925 C CA . LEU A 1 108 ? 5.809 11.117 -2.838 1 98.25 108 LEU A CA 1
ATOM 926 C C . LEU A 1 108 ? 4.512 10.508 -3.369 1 98.25 108 LEU A C 1
ATOM 928 O O . LEU A 1 108 ? 4 10.938 -4.406 1 98.25 108 LEU A O 1
ATOM 932 N N . GLU A 1 109 ? 4.035 9.461 -2.662 1 98.56 109 GLU A N 1
ATOM 933 C CA . GLU A 1 109 ? 2.729 8.859 -2.922 1 98.56 109 GLU A CA 1
ATOM 934 C C . GLU A 1 109 ? 1.795 9.031 -1.728 1 98.56 109 GLU A C 1
ATOM 936 O O . GLU A 1 109 ? 2.215 8.875 -0.579 1 98.56 109 GLU A O 1
ATOM 941 N N . TRP A 1 110 ? 0.572 9.398 -1.998 1 98.25 110 TRP A N 1
ATOM 942 C CA . TRP A 1 110 ? -0.441 9.453 -0.949 1 98.25 110 TRP A CA 1
ATOM 943 C C . TRP A 1 110 ? -1.832 9.203 -1.521 1 98.25 110 TRP A C 1
ATOM 945 O O . TRP A 1 110 ? -1.979 8.93 -2.717 1 98.25 110 TRP A O 1
ATOM 955 N N . SER A 1 111 ? -2.783 9.086 -0.622 1 98.44 111 SER A N 1
ATOM 956 C CA . SER A 1 111 ? -4.152 8.812 -1.048 1 98.44 111 SER A CA 1
ATOM 957 C C . SER A 1 111 ? -5.16 9.57 -0.189 1 98.44 111 SER A C 1
ATOM 959 O O . SER A 1 111 ? -4.801 10.141 0.844 1 98.44 111 SER A O 1
ATOM 961 N N . VAL A 1 112 ? -6.328 9.641 -0.689 1 98.19 112 VAL A N 1
ATOM 962 C CA . VAL A 1 112 ? -7.43 10.219 0.068 1 98.19 112 VAL A CA 1
ATOM 963 C C . VAL A 1 112 ? -8.695 9.398 -0.144 1 98.19 112 VAL A C 1
ATOM 965 O O . VAL A 1 112 ? -8.977 8.953 -1.259 1 98.19 112 VAL A O 1
ATOM 968 N N . ILE A 1 113 ? -9.336 9.109 0.965 1 98.12 113 ILE A N 1
ATOM 969 C CA . ILE A 1 113 ? -10.664 8.531 0.857 1 98.12 113 ILE A CA 1
ATOM 970 C C . ILE A 1 113 ? -11.648 9.578 0.349 1 98.12 113 ILE A C 1
ATOM 972 O O . ILE A 1 113 ? -11.805 10.641 0.959 1 98.12 113 ILE A O 1
ATOM 976 N N . ILE A 1 114 ? -12.297 9.297 -0.758 1 98.19 114 ILE A N 1
ATOM 977 C CA . ILE A 1 114 ? -13.172 10.281 -1.394 1 98.19 114 ILE A CA 1
ATOM 978 C C . ILE A 1 114 ? -14.344 10.602 -0.469 1 98.19 114 ILE A C 1
ATOM 980 O O . ILE A 1 114 ? -15 9.695 0.054 1 98.19 114 ILE A O 1
ATOM 984 N N . GLY A 1 115 ? -14.609 11.812 -0.25 1 96.31 115 GLY A N 1
ATOM 985 C CA . GLY A 1 115 ? -15.57 12.297 0.723 1 96.31 115 GLY A CA 1
ATOM 986 C C . GLY A 1 115 ? -14.922 12.984 1.912 1 96.31 115 GLY A C 1
ATOM 987 O O . GLY A 1 115 ? -15.586 13.703 2.658 1 96.31 115 GLY A O 1
ATOM 988 N N . ASN A 1 116 ? -13.617 12.672 2.123 1 96.06 116 ASN A N 1
ATOM 989 C CA . ASN A 1 116 ? -12.844 13.359 3.154 1 96.06 116 ASN A CA 1
ATOM 990 C C . ASN A 1 116 ? -12.742 14.859 2.873 1 96.06 116 ASN A C 1
ATOM 992 O O . ASN A 1 116 ? -12.367 15.258 1.771 1 96.06 116 ASN A O 1
ATOM 996 N N . PRO A 1 117 ? -12.961 15.695 3.916 1 91.25 117 PRO A N 1
ATOM 997 C CA . PRO A 1 117 ? -12.922 17.141 3.709 1 91.25 117 PRO A CA 1
ATOM 998 C C . PRO A 1 117 ? -11.57 17.625 3.188 1 91.25 117 PRO A C 1
ATOM 1000 O O . PRO A 1 117 ? -11.5 18.672 2.525 1 91.25 117 PRO A O 1
ATOM 1003 N N . ILE A 1 118 ? -10.57 16.875 3.355 1 92.06 118 ILE A N 1
ATOM 1004 C CA . ILE A 1 118 ? -9.234 17.312 2.967 1 92.06 118 ILE A CA 1
ATOM 1005 C C . ILE A 1 118 ? -9.023 17.078 1.473 1 92.06 118 ILE A C 1
ATOM 1007 O O . ILE A 1 118 ? -8.055 17.578 0.887 1 92.06 118 ILE A O 1
ATOM 1011 N N . GLU A 1 119 ? -9.844 16.406 0.788 1 95.62 119 GLU A N 1
ATOM 1012 C CA . GLU A 1 119 ? -9.68 15.969 -0.595 1 95.62 119 GLU A CA 1
ATOM 1013 C C . GLU A 1 119 ? -9.367 17.141 -1.514 1 95.62 119 GLU A C 1
ATOM 1015 O O . GLU A 1 119 ? -8.422 17.094 -2.305 1 95.62 119 GLU A O 1
ATOM 1020 N N . GLU A 1 120 ? -10.102 18.188 -1.348 1 93.5 120 GLU A N 1
ATOM 1021 C CA . GLU A 1 120 ? -9.898 19.359 -2.205 1 93.5 120 GLU A CA 1
ATOM 1022 C C . GLU A 1 120 ? -8.5 19.938 -2.018 1 93.5 120 GLU A C 1
ATOM 1024 O O . GLU A 1 120 ? -7.863 20.344 -2.988 1 93.5 120 GLU A O 1
ATOM 1029 N N . SER A 1 121 ? -8.078 20 -0.812 1 90.19 121 SER A N 1
ATOM 1030 C CA . SER A 1 121 ? -6.734 20.484 -0.527 1 90.19 121 SER A CA 1
ATOM 1031 C C . SER A 1 121 ? -5.672 19.609 -1.167 1 90.19 121 SER A C 1
ATOM 1033 O O . SER A 1 121 ? -4.691 20.109 -1.724 1 90.19 121 SER A O 1
ATOM 1035 N N . TYR A 1 122 ? -5.898 18.281 -1.112 1 95.12 122 TYR A N 1
ATOM 1036 C CA . TYR A 1 122 ? -4.957 17.359 -1.732 1 95.12 122 TYR A CA 1
ATOM 1037 C C . TYR A 1 122 ? -4.945 17.516 -3.248 1 95.12 122 TYR A C 1
ATOM 1039 O O . TYR A 1 122 ? -3.887 17.484 -3.877 1 95.12 122 TYR A O 1
ATOM 1047 N N . ASP A 1 123 ? -6.109 17.781 -3.828 1 96.88 123 ASP A N 1
ATOM 1048 C CA . ASP A 1 123 ? -6.188 18.062 -5.258 1 96.88 123 ASP A CA 1
ATOM 1049 C C . ASP A 1 123 ? -5.395 19.312 -5.617 1 96.88 123 ASP A C 1
ATOM 1051 O O . ASP A 1 123 ? -4.668 19.328 -6.613 1 96.88 123 ASP A O 1
ATOM 1055 N N . ARG A 1 124 ? -5.531 20.297 -4.777 1 93.56 124 ARG A N 1
ATOM 1056 C CA . ARG A 1 124 ? -4.836 21.562 -5.02 1 93.56 124 ARG A CA 1
ATOM 1057 C C . ARG A 1 124 ? -3.328 21.391 -4.887 1 93.56 124 ARG A C 1
ATOM 1059 O O . ARG A 1 124 ? -2.566 21.906 -5.715 1 93.56 124 ARG A O 1
ATOM 1066 N N . ILE A 1 125 ? -2.92 20.688 -3.871 1 92.5 125 ILE A N 1
ATOM 1067 C CA . ILE A 1 125 ? -1.503 20.422 -3.662 1 92.5 125 ILE A CA 1
ATOM 1068 C C . ILE A 1 125 ? -0.942 19.656 -4.855 1 92.5 125 ILE A C 1
ATOM 1070 O O . ILE A 1 125 ? 0.122 19.984 -5.375 1 92.5 125 ILE A O 1
ATOM 1074 N N . CYS A 1 126 ? -1.616 18.656 -5.215 1 96.62 126 CYS A N 1
ATOM 1075 C CA . CYS A 1 126 ? -1.204 17.844 -6.348 1 96.62 126 CYS A CA 1
ATOM 1076 C C . CYS A 1 126 ? -1.024 18.688 -7.602 1 96.62 126 CYS A C 1
ATOM 1078 O O . CYS A 1 126 ? 0.017 18.625 -8.258 1 96.62 126 CYS A O 1
ATOM 1080 N N . ARG A 1 127 ? -1.976 19.531 -7.875 1 96.12 127 ARG A N 1
ATOM 1081 C CA . ARG A 1 127 ? -1.921 20.375 -9.055 1 96.12 127 ARG A CA 1
ATOM 1082 C C . ARG A 1 127 ? -0.808 21.406 -8.93 1 96.12 127 ARG A C 1
ATOM 1084 O O . ARG A 1 127 ? -0.041 21.625 -9.875 1 96.12 127 ARG A O 1
ATOM 1091 N N . LYS A 1 128 ? -0.708 22.016 -7.836 1 94 128 LYS A N 1
ATOM 1092 C CA . LYS A 1 128 ? 0.234 23.109 -7.598 1 94 128 LYS A CA 1
ATOM 1093 C C . LYS A 1 128 ? 1.674 22.641 -7.785 1 94 128 LYS A C 1
ATOM 1095 O O . LYS A 1 128 ? 2.51 23.375 -8.305 1 94 128 LYS A O 1
ATOM 1100 N N . TYR A 1 129 ? 1.915 21.438 -7.402 1 95.38 129 TYR A N 1
ATOM 1101 C CA . TYR A 1 129 ? 3.309 21 -7.359 1 95.38 129 TYR A CA 1
ATOM 1102 C C . TYR A 1 129 ? 3.596 19.969 -8.445 1 95.38 129 TYR A C 1
ATOM 1104 O O . TYR A 1 129 ? 4.508 19.156 -8.312 1 95.38 129 TYR A O 1
ATOM 1112 N N . GLY A 1 130 ? 2.76 19.984 -9.484 1 95.69 130 GLY A N 1
ATOM 1113 C CA . GLY A 1 130 ? 3.033 19.172 -10.656 1 95.69 130 GLY A CA 1
ATOM 1114 C C . GLY A 1 130 ? 2.797 17.688 -10.43 1 95.69 130 GLY A C 1
ATOM 1115 O O . GLY A 1 130 ? 3.479 16.844 -11.016 1 95.69 130 GLY A O 1
ATOM 1116 N N . GLY A 1 131 ? 1.93 17.359 -9.547 1 97.62 131 GLY A N 1
ATOM 1117 C CA . GLY A 1 131 ? 1.602 15.969 -9.273 1 97.62 131 GLY A CA 1
ATOM 1118 C C . GLY A 1 131 ? 0.569 15.398 -10.234 1 97.62 131 GLY A C 1
ATOM 1119 O O . GLY A 1 131 ? 0.172 16.062 -11.195 1 97.62 131 GLY A O 1
ATOM 1120 N N . ARG A 1 132 ? 0.224 14.141 -10.055 1 97.75 132 ARG A N 1
ATOM 1121 C CA . ARG A 1 132 ? -0.792 13.469 -10.852 1 97.75 132 ARG A CA 1
ATOM 1122 C C . ARG A 1 132 ? -1.688 12.602 -9.977 1 97.75 132 ARG A C 1
ATOM 1124 O O . ARG A 1 132 ? -1.233 12.031 -8.984 1 97.75 132 ARG A O 1
ATOM 1131 N N . ILE A 1 133 ? -2.896 12.539 -10.477 1 98.38 133 ILE A N 1
ATOM 1132 C CA . ILE A 1 133 ? -3.785 11.5 -9.969 1 98.38 133 ILE A CA 1
ATOM 1133 C C . ILE A 1 133 ? -3.492 10.18 -10.672 1 98.38 133 ILE A C 1
ATOM 1135 O O . ILE A 1 133 ? -3.605 10.078 -11.898 1 98.38 133 ILE A O 1
ATOM 1139 N N . VAL A 1 134 ? -3.15 9.172 -9.945 1 98.62 134 VAL A N 1
ATOM 1140 C CA . VAL A 1 134 ? -2.713 7.887 -10.477 1 98.62 134 VAL A CA 1
ATOM 1141 C C . VAL A 1 134 ? -3.93 7.047 -10.875 1 98.62 134 VAL A C 1
ATOM 1143 O O . VAL A 1 134 ? -3.92 6.375 -11.906 1 98.62 134 VAL A O 1
ATOM 1146 N N . GLY A 1 135 ? -4.883 7.039 -10.047 1 98.44 135 GLY A N 1
ATOM 1147 C CA . GLY A 1 135 ? -6.113 6.285 -10.211 1 98.44 135 GLY A CA 1
ATOM 1148 C C . GLY A 1 135 ? -6.977 6.273 -8.969 1 98.44 135 GLY A C 1
ATOM 1149 O O . GLY A 1 135 ? -6.664 6.945 -7.98 1 98.44 135 GLY A O 1
ATOM 1150 N N . THR A 1 136 ? -8.078 5.566 -9.125 1 98.56 136 THR A N 1
ATOM 1151 C CA . THR A 1 136 ? -9.008 5.48 -8.016 1 98.56 136 THR A CA 1
ATOM 1152 C C . THR A 1 136 ? -9.438 4.035 -7.777 1 98.56 136 THR A C 1
ATOM 1154 O O . THR A 1 136 ? -9.906 3.363 -8.695 1 98.56 136 THR A O 1
ATOM 1157 N N . TYR A 1 137 ? -9.195 3.562 -6.531 1 98.31 137 TYR A N 1
ATOM 1158 C CA . TYR A 1 137 ? -9.82 2.307 -6.125 1 98.31 137 TYR A CA 1
ATOM 1159 C C . TYR A 1 137 ? -11.297 2.506 -5.816 1 98.31 137 TYR A C 1
ATOM 1161 O O . TYR A 1 137 ? -11.68 3.488 -5.176 1 98.31 137 TYR A O 1
ATOM 1169 N N . LYS A 1 138 ? -12.117 1.561 -6.207 1 96.56 138 LYS A N 1
ATOM 1170 C CA . LYS A 1 138 ? -13.547 1.659 -5.953 1 96.56 138 LYS A CA 1
ATOM 1171 C C . LYS A 1 138 ? -13.945 0.882 -4.703 1 96.56 138 LYS A C 1
ATOM 1173 O O . LYS A 1 138 ? -13.445 -0.219 -4.465 1 96.56 138 LYS A O 1
ATOM 1178 N N . ASN A 1 139 ? -14.836 1.491 -3.926 1 96.31 139 ASN A N 1
ATOM 1179 C CA . ASN A 1 139 ? -15.406 0.814 -2.764 1 96.31 139 ASN A CA 1
ATOM 1180 C C . ASN A 1 139 ? -14.32 0.137 -1.927 1 96.31 139 ASN A C 1
ATOM 1182 O O . ASN A 1 139 ? -14.492 -1.004 -1.491 1 96.31 139 ASN A O 1
ATOM 1186 N N . ARG A 1 140 ? -13.258 0.81 -1.69 1 97.06 140 ARG A N 1
ATOM 1187 C CA . ARG A 1 140 ? -12.094 0.148 -1.11 1 97.06 140 ARG A CA 1
ATOM 1188 C C . ARG A 1 140 ? -12.148 0.171 0.413 1 97.06 140 ARG A C 1
ATOM 1190 O O . ARG A 1 140 ? -12.047 -0.874 1.06 1 97.06 140 ARG A O 1
ATOM 1197 N N . THR A 1 141 ? -12.344 1.282 0.951 1 97.25 141 THR A N 1
ATOM 1198 C CA . THR A 1 141 ? -12.125 1.47 2.381 1 97.25 141 THR A CA 1
ATOM 1199 C C . THR A 1 141 ? -13.453 1.518 3.131 1 97.25 141 THR A C 1
ATOM 1201 O O . THR A 1 141 ? -14.32 2.33 2.812 1 97.25 141 THR A O 1
ATOM 1204 N N . ARG A 1 142 ? -13.586 0.644 4.137 1 96.69 142 ARG A N 1
ATOM 1205 C CA . ARG A 1 142 ? -14.75 0.68 5.012 1 96.69 142 ARG A CA 1
ATOM 1206 C C . ARG A 1 142 ? -14.516 1.589 6.211 1 96.69 142 ARG A C 1
ATOM 1208 O O . ARG A 1 142 ? -13.492 1.469 6.891 1 96.69 142 ARG A O 1
ATOM 1215 N N . LEU A 1 143 ? -15.43 2.5 6.434 1 95.69 143 LEU A N 1
ATOM 1216 C CA . LEU A 1 143 ? -15.297 3.391 7.578 1 95.69 143 LEU A CA 1
ATOM 1217 C C . LEU A 1 143 ? -16.25 2.977 8.703 1 95.69 143 LEU A C 1
ATOM 1219 O O . LEU A 1 143 ? -16.922 1.951 8.602 1 95.69 143 LEU A O 1
ATOM 1223 N N . THR A 1 144 ? -16.234 3.697 9.773 1 93.94 144 THR A N 1
ATOM 1224 C CA . THR A 1 144 ? -16.953 3.312 10.984 1 93.94 144 THR A CA 1
ATOM 1225 C C . THR A 1 144 ? -18.453 3.418 10.773 1 93.94 144 THR A C 1
ATOM 1227 O O . THR A 1 144 ? -19.234 2.863 11.547 1 93.94 144 THR A O 1
ATOM 1230 N N . ASP A 1 145 ? -18.938 4.145 9.766 1 93.31 145 ASP A N 1
ATOM 1231 C CA . ASP A 1 145 ? -20.359 4.238 9.461 1 93.31 145 ASP A CA 1
ATOM 1232 C C . ASP A 1 145 ? -20.844 3.014 8.68 1 93.31 145 ASP A C 1
ATOM 1234 O O . ASP A 1 145 ? -22 2.941 8.281 1 93.31 145 ASP A O 1
ATOM 1238 N N . GLY A 1 146 ? -19.906 2.113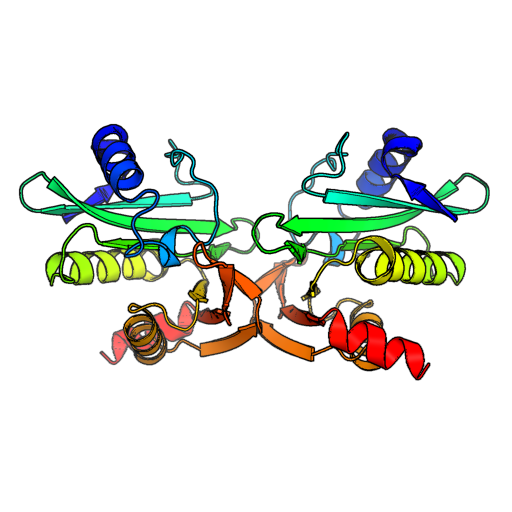 8.367 1 93.31 146 GLY A N 1
ATOM 1239 C CA . GLY A 1 146 ? -20.25 0.849 7.734 1 93.31 146 GLY A CA 1
ATOM 1240 C C . GLY A 1 146 ? -20.234 0.92 6.219 1 93.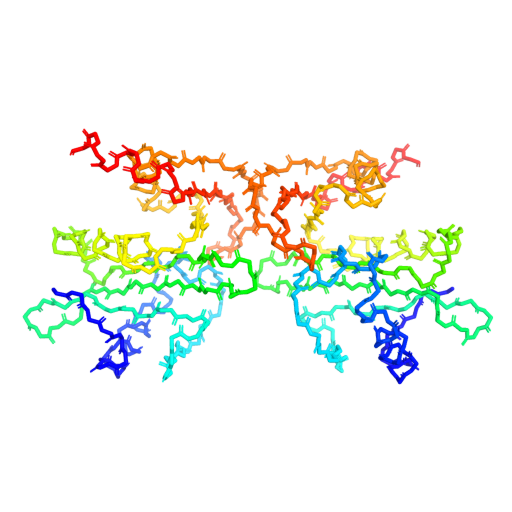31 146 GLY A C 1
ATOM 1241 O O . GLY A 1 146 ? -20.422 -0.092 5.543 1 93.31 146 GLY A O 1
ATOM 1242 N N . ARG A 1 147 ? -19.984 2.057 5.688 1 95.5 147 ARG A N 1
ATOM 1243 C CA . ARG A 1 147 ? -20.016 2.236 4.242 1 95.5 147 ARG A CA 1
ATOM 1244 C C . ARG A 1 147 ? -18.609 2.107 3.65 1 95.5 147 ARG A C 1
ATOM 1246 O O . ARG A 1 147 ? -17.625 2.346 4.34 1 95.5 147 ARG A O 1
ATOM 1253 N N . TYR A 1 148 ? -18.609 1.72 2.367 1 97 148 TYR A N 1
ATOM 1254 C CA . TYR A 1 148 ? -17.359 1.621 1.611 1 97 148 TYR A CA 1
ATOM 1255 C C . TYR A 1 148 ? -17.172 2.836 0.71 1 97 148 TYR A C 1
ATOM 1257 O O . TYR A 1 148 ? -18.125 3.293 0.067 1 97 148 TYR A O 1
ATOM 1265 N N . TYR A 1 149 ? -15.969 3.344 0.683 1 97.88 149 TYR A N 1
ATOM 1266 C CA . TYR A 1 149 ? -15.672 4.57 -0.052 1 97.88 149 TYR A CA 1
ATOM 1267 C C . TYR A 1 149 ? -14.562 4.34 -1.07 1 97.88 149 TYR A C 1
ATOM 1269 O O . TYR A 1 149 ? -13.703 3.482 -0.872 1 97.88 149 TYR A O 1
ATOM 1277 N N . ASP A 1 150 ? -14.672 5.117 -2.154 1 98.25 150 ASP A N 1
ATOM 1278 C CA . ASP A 1 150 ? -13.586 5.16 -3.129 1 98.25 150 ASP A CA 1
ATOM 1279 C C . ASP A 1 150 ? -12.344 5.832 -2.541 1 98.25 150 ASP A C 1
ATOM 1281 O O . ASP A 1 150 ? -12.453 6.672 -1.646 1 98.25 150 ASP A O 1
ATOM 1285 N N . GLU A 1 151 ? -11.195 5.422 -3.035 1 98.38 151 GLU A N 1
ATOM 1286 C CA . GLU A 1 151 ? -9.938 6.016 -2.594 1 98.38 151 GLU A CA 1
ATOM 1287 C C . GLU A 1 151 ? -9.086 6.461 -3.781 1 98.38 151 GLU A C 1
ATOM 1289 O O . GLU A 1 151 ? -8.766 5.66 -4.656 1 98.38 151 GLU A O 1
ATOM 1294 N N . LYS A 1 152 ? -8.781 7.746 -3.768 1 98.69 152 LYS A N 1
ATOM 1295 C CA . LYS A 1 152 ? -8.031 8.398 -4.84 1 98.69 152 LYS A CA 1
ATOM 1296 C C . LYS A 1 152 ? -6.539 8.414 -4.535 1 98.69 152 LYS A C 1
ATOM 1298 O O . LYS A 1 152 ? -6.129 8.758 -3.422 1 98.69 152 LYS A O 1
ATOM 1303 N N . LEU A 1 153 ? -5.703 8.016 -5.543 1 98.81 153 LEU A N 1
ATOM 1304 C CA . LEU A 1 153 ? -4.258 7.906 -5.375 1 98.81 153 LEU A CA 1
ATOM 1305 C C . LEU A 1 153 ? -3.539 9.062 -6.07 1 98.81 153 LEU A C 1
ATOM 1307 O O . LEU A 1 153 ? -3.883 9.422 -7.195 1 98.81 153 LEU A O 1
ATOM 1311 N N . TYR A 1 154 ? -2.486 9.602 -5.359 1 98.69 154 TYR A N 1
ATOM 1312 C CA . TYR A 1 154 ? -1.695 10.711 -5.887 1 98.69 154 TYR A CA 1
ATOM 1313 C C . TYR A 1 154 ? -0.215 10.352 -5.926 1 98.69 154 TYR A C 1
ATOM 1315 O O . TYR A 1 154 ? 0.248 9.508 -5.148 1 98.69 154 TYR A O 1
ATOM 1323 N N . GLU A 1 155 ? 0.467 11.078 -6.832 1 98.62 155 GLU A N 1
ATOM 1324 C CA . GLU A 1 155 ? 1.925 11.047 -6.773 1 98.62 155 GLU A CA 1
ATOM 1325 C C . GLU A 1 155 ? 2.525 12.383 -7.195 1 98.62 155 GLU A C 1
ATOM 1327 O O . GLU A 1 155 ? 1.896 13.148 -7.934 1 98.62 155 GLU A O 1
ATOM 1332 N N . ILE A 1 156 ? 3.68 12.703 -6.672 1 97.94 156 ILE A N 1
ATOM 1333 C CA . ILE A 1 156 ? 4.535 13.789 -7.137 1 97.94 156 ILE A CA 1
ATOM 1334 C C . ILE A 1 156 ? 5.977 13.297 -7.258 1 97.94 156 ILE A C 1
ATOM 1336 O O . ILE A 1 156 ? 6.488 12.625 -6.355 1 97.94 156 ILE A O 1
ATOM 1340 N N . GLU A 1 157 ? 6.582 13.609 -8.375 1 97.56 157 GLU A N 1
ATOM 1341 C CA . GLU A 1 157 ? 8 13.312 -8.547 1 97.56 157 GLU A CA 1
ATOM 1342 C C . GLU A 1 157 ? 8.867 14.523 -8.219 1 97.56 157 GLU A C 1
ATOM 1344 O O . GLU A 1 157 ? 8.477 15.664 -8.492 1 97.56 157 GLU A O 1
ATOM 1349 N N . LEU A 1 158 ? 10.07 14.258 -7.734 1 97.12 158 LEU A N 1
ATOM 1350 C CA . LEU A 1 158 ? 11 15.305 -7.336 1 97.12 158 LEU A CA 1
ATOM 1351 C C . LEU A 1 158 ? 11.203 16.312 -8.461 1 97.12 158 LEU A C 1
ATOM 1353 O O . LEU A 1 158 ? 11.133 17.531 -8.234 1 97.12 158 LEU A O 1
ATOM 1357 N N . ALA A 1 159 ? 11.461 15.859 -9.664 1 96.12 159 ALA A N 1
ATOM 1358 C CA . ALA A 1 159 ? 11.711 16.75 -10.789 1 96.12 159 ALA A CA 1
ATOM 1359 C C . ALA A 1 159 ? 10.531 17.688 -11.023 1 96.12 159 ALA A C 1
ATOM 1361 O O . ALA A 1 159 ? 10.719 18.891 -11.258 1 96.12 159 ALA A O 1
ATOM 1362 N N . ASP A 1 160 ? 9.328 17.172 -10.992 1 96.62 160 ASP A N 1
ATOM 1363 C CA . ASP A 1 160 ? 8.133 17.969 -11.195 1 96.62 160 ASP A CA 1
ATOM 1364 C C . ASP A 1 160 ? 7.949 18.984 -10.07 1 96.62 160 ASP A C 1
ATOM 1366 O O . ASP A 1 160 ? 7.605 20.141 -10.32 1 96.62 160 ASP A O 1
ATOM 1370 N N . TYR A 1 161 ? 8.148 18.531 -8.859 1 97.19 161 TYR A N 1
ATOM 1371 C CA . TYR A 1 161 ? 8.023 19.406 -7.699 1 97.19 161 TYR A CA 1
ATOM 1372 C C . TYR A 1 161 ? 8.969 20.594 -7.816 1 97.19 161 TYR A C 1
ATOM 1374 O O . TYR A 1 161 ? 8.562 21.75 -7.613 1 97.19 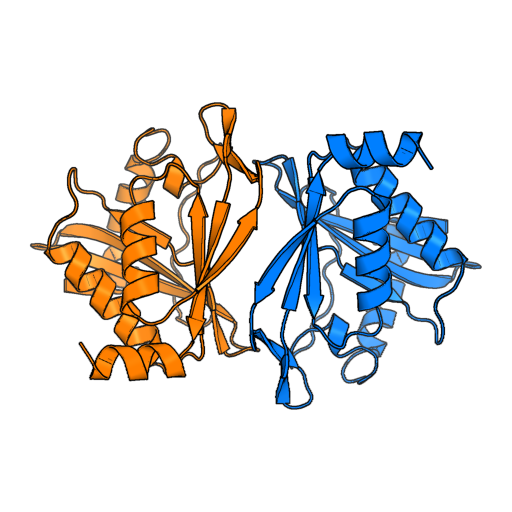161 TYR A O 1
ATOM 1382 N N . MET A 1 162 ? 10.211 20.359 -8.148 1 95.94 162 MET A N 1
ATOM 1383 C CA . MET A 1 162 ? 11.227 21.406 -8.25 1 95.94 162 MET A CA 1
ATOM 1384 C C . MET A 1 162 ? 10.898 22.375 -9.375 1 95.94 162 MET A C 1
ATOM 1386 O O . MET A 1 162 ? 11.102 23.578 -9.242 1 95.94 162 MET A O 1
ATOM 1390 N N . GLU A 1 163 ? 10.43 21.844 -10.422 1 96.5 163 GLU A N 1
ATOM 1391 C CA . GLU A 1 163 ? 10.039 22.688 -11.539 1 96.5 163 GLU A CA 1
ATOM 1392 C C . GLU A 1 163 ? 8.867 23.594 -11.156 1 96.5 163 GLU A C 1
ATOM 1394 O O . GLU A 1 163 ? 8.867 24.781 -11.477 1 96.5 163 GLU A O 1
ATOM 1399 N N . ALA A 1 164 ? 7.91 23.016 -10.492 1 94.88 164 ALA A N 1
ATOM 1400 C CA . ALA A 1 164 ? 6.738 23.766 -10.07 1 94.88 164 ALA A CA 1
ATOM 1401 C C . ALA A 1 164 ? 7.113 24.828 -9.039 1 94.88 164 ALA A C 1
ATOM 1403 O O . ALA A 1 164 ? 6.559 25.938 -9.047 1 94.88 164 ALA A O 1
ATOM 1404 N N . LYS A 1 165 ? 7.902 24.469 -8.164 1 91 165 LYS A N 1
ATOM 1405 C CA . LYS A 1 165 ? 8.336 25.391 -7.109 1 91 165 LYS A CA 1
ATOM 1406 C C . LYS A 1 165 ? 9.023 26.609 -7.699 1 91 165 LYS A C 1
ATOM 1408 O O . LYS A 1 165 ? 8.891 27.719 -7.172 1 91 165 LYS A O 1
ATOM 1413 N N . LYS A 1 166 ? 9.742 26.453 -8.688 1 89.62 166 LYS A N 1
ATOM 1414 C CA . LYS A 1 166 ? 10.406 27.562 -9.367 1 89.62 166 LYS A CA 1
ATOM 1415 C C . LYS A 1 166 ? 9.391 28.531 -9.961 1 89.62 166 LYS A C 1
ATOM 1417 O O . LYS A 1 166 ? 9.633 29.734 -10 1 89.62 166 LYS A O 1
ATOM 1422 N N . LYS A 1 167 ? 8.289 28 -10.391 1 85.56 167 LYS A N 1
ATOM 1423 C CA . LYS A 1 167 ? 7.27 28.812 -11.039 1 85.56 167 LYS A CA 1
ATOM 1424 C C . LYS A 1 167 ? 6.379 29.5 -10.016 1 85.56 167 LYS A C 1
ATOM 1426 O O . LYS A 1 167 ? 5.652 30.438 -10.344 1 85.56 167 LYS A O 1
ATOM 1431 N N . ALA A 1 168 ? 6.324 29 -8.859 1 67.81 168 ALA A N 1
ATOM 1432 C CA . ALA A 1 168 ? 5.473 29.594 -7.824 1 67.81 168 ALA A CA 1
ATOM 1433 C C . ALA A 1 168 ? 6.176 30.75 -7.117 1 67.81 168 ALA A C 1
ATOM 1435 O O . ALA A 1 168 ? 7.402 30.75 -7.008 1 67.81 168 ALA A O 1
ATOM 1436 N N . MET B 1 1 ? -0.703 -29.531 -6.461 1 95.06 1 MET B N 1
ATOM 1437 C CA . MET B 1 1 ? -1.651 -29.375 -5.363 1 95.06 1 MET B CA 1
ATOM 1438 C C . MET B 1 1 ? -1.355 -28.109 -4.566 1 95.06 1 MET B C 1
ATOM 1440 O O . MET B 1 1 ? -0.202 -27.844 -4.227 1 95.06 1 MET B O 1
ATOM 1444 N N . LEU B 1 2 ? -2.387 -27.297 -4.32 1 98.12 2 LEU B N 1
ATOM 1445 C CA . LEU B 1 2 ? -2.289 -26.125 -3.467 1 98.12 2 LEU B CA 1
ATOM 1446 C C . LEU B 1 2 ? -2.354 -26.516 -1.992 1 98.12 2 LEU B C 1
ATOM 1448 O O . LEU B 1 2 ? -3.258 -27.234 -1.575 1 98.12 2 LEU B O 1
ATOM 1452 N N . ASP B 1 3 ? -1.359 -26.109 -1.236 1 98.44 3 ASP B N 1
ATOM 1453 C CA . ASP B 1 3 ? -1.321 -26.406 0.193 1 98.44 3 ASP B CA 1
ATOM 1454 C C . ASP B 1 3 ? -0.85 -25.188 0.989 1 98.44 3 ASP B C 1
ATOM 1456 O O . ASP B 1 3 ? -0.353 -24.219 0.414 1 98.44 3 ASP B O 1
ATOM 1460 N N . TRP B 1 4 ? -1.073 -25.266 2.299 1 98.44 4 TRP B N 1
ATOM 1461 C CA . TRP B 1 4 ? -0.592 -24.203 3.162 1 98.44 4 TRP B CA 1
ATOM 1462 C C . TRP B 1 4 ? 0.932 -24.172 3.201 1 98.44 4 TRP B C 1
ATOM 1464 O O . TRP B 1 4 ? 1.573 -25.219 3.334 1 98.44 4 TRP B O 1
ATOM 1474 N N . ALA B 1 5 ? 1.483 -23 3.064 1 98.56 5 ALA B N 1
ATOM 1475 C CA . ALA B 1 5 ? 2.934 -22.828 3.127 1 98.56 5 ALA B CA 1
ATOM 1476 C C . ALA B 1 5 ? 3.49 -23.359 4.441 1 98.56 5 ALA B C 1
ATOM 1478 O O . ALA B 1 5 ? 4.602 -23.891 4.48 1 98.56 5 ALA B O 1
ATOM 1479 N N . LEU B 1 6 ? 2.727 -23.219 5.516 1 98.38 6 LEU B N 1
ATOM 1480 C CA . LEU B 1 6 ? 3.145 -23.625 6.852 1 98.38 6 LEU B CA 1
ATOM 1481 C C . LEU B 1 6 ? 3.559 -25.094 6.863 1 98.38 6 LEU B C 1
ATOM 1483 O O . LEU B 1 6 ? 4.48 -25.484 7.586 1 98.38 6 LEU B O 1
ATOM 1487 N N . ASN B 1 7 ? 2.959 -25.984 6.09 1 98.31 7 ASN B N 1
ATOM 1488 C CA . ASN B 1 7 ? 3.248 -27.406 6.031 1 98.31 7 ASN B CA 1
ATOM 1489 C C . ASN B 1 7 ? 4.57 -27.688 5.32 1 98.31 7 ASN B C 1
ATOM 1491 O O . ASN B 1 7 ? 5.105 -28.797 5.398 1 98.31 7 ASN B O 1
ATOM 1495 N N . TYR B 1 8 ? 5.09 -26.672 4.633 1 98.44 8 TYR B N 1
ATOM 1496 C CA . TYR B 1 8 ? 6.305 -26.812 3.842 1 98.44 8 TYR B CA 1
ATOM 1497 C C . TYR B 1 8 ? 7.285 -25.672 4.133 1 98.44 8 TYR B C 1
ATOM 1499 O O . TYR B 1 8 ? 8.023 -25.234 3.248 1 98.44 8 TYR B O 1
ATOM 1507 N N . GLN B 1 9 ? 7.223 -25.094 5.289 1 97.88 9 GLN B N 1
ATOM 1508 C CA . GLN B 1 9 ? 7.879 -23.828 5.594 1 97.88 9 GLN B CA 1
ATOM 1509 C C . GLN B 1 9 ? 9.391 -23.922 5.395 1 97.88 9 GLN B C 1
ATOM 1511 O O . GLN B 1 9 ? 10.008 -23.016 4.832 1 97.88 9 GLN B O 1
ATOM 1516 N N . GLU B 1 10 ? 10.031 -25.031 5.809 1 98 10 GLU B N 1
ATOM 1517 C CA . GLU B 1 10 ? 11.477 -25.172 5.656 1 98 10 GLU B CA 1
ATOM 1518 C C . GLU B 1 10 ? 11.875 -25.203 4.184 1 98 10 GLU B C 1
ATOM 1520 O O . GLU B 1 10 ? 12.805 -24.5 3.77 1 98 10 GLU B O 1
ATOM 1525 N N . GLU B 1 11 ? 11.219 -26 3.443 1 98.56 11 GLU B N 1
ATOM 1526 C CA . GLU B 1 11 ? 11.516 -26.109 2.018 1 98.56 11 GLU B CA 1
ATOM 1527 C C . GLU B 1 11 ? 11.258 -24.781 1.301 1 98.56 11 GLU B C 1
ATOM 1529 O O . GLU B 1 11 ? 12.07 -24.359 0.48 1 98.56 11 GLU B O 1
ATOM 1534 N N . LEU B 1 12 ? 10.133 -24.156 1.591 1 98.44 12 LEU B N 1
ATOM 1535 C CA . LEU B 1 12 ? 9.789 -22.906 0.938 1 98.44 12 LEU B CA 1
ATOM 1536 C C . LEU B 1 12 ? 10.836 -21.828 1.227 1 98.44 12 LEU B C 1
ATOM 1538 O O . LEU B 1 12 ? 11.297 -21.141 0.311 1 98.44 12 LEU B O 1
ATOM 1542 N N . ILE B 1 13 ? 11.203 -21.719 2.516 1 98.31 13 ILE B N 1
ATOM 1543 C CA . ILE B 1 13 ? 12.18 -20.703 2.912 1 98.31 13 ILE B CA 1
ATOM 1544 C C . ILE B 1 13 ? 13.5 -20.953 2.199 1 98.31 13 ILE B C 1
ATOM 1546 O O . ILE B 1 13 ? 14.133 -20.016 1.695 1 98.31 13 ILE B O 1
ATOM 1550 N N . LYS B 1 14 ? 13.906 -22.172 2.115 1 98.19 14 LYS B N 1
ATOM 1551 C CA . LYS B 1 14 ? 15.141 -22.531 1.41 1 98.19 14 LYS B CA 1
ATOM 1552 C C . LYS B 1 14 ? 15.047 -22.172 -0.07 1 98.19 14 LYS B C 1
ATOM 1554 O O . LYS B 1 14 ? 15.977 -21.578 -0.629 1 98.19 14 LYS B O 1
ATOM 1559 N N . LYS B 1 15 ? 14.008 -22.516 -0.72 1 98.12 15 LYS B N 1
ATOM 1560 C CA . LYS B 1 15 ? 13.828 -22.234 -2.141 1 98.12 15 LYS B CA 1
ATOM 1561 C C . LYS B 1 15 ? 13.82 -20.734 -2.408 1 98.12 15 LYS B C 1
ATOM 1563 O O . LYS B 1 15 ? 14.391 -20.281 -3.396 1 98.12 15 LYS B O 1
ATOM 1568 N N . LEU B 1 16 ? 13.156 -20.031 -1.528 1 97.69 16 LEU B N 1
ATOM 1569 C CA . LEU B 1 16 ? 13.148 -18.578 -1.671 1 97.69 16 LEU B CA 1
ATOM 1570 C C . LEU B 1 16 ? 14.562 -18.016 -1.531 1 97.69 16 LEU B C 1
ATOM 1572 O O . LEU B 1 16 ? 14.953 -17.125 -2.285 1 97.69 16 LEU B O 1
ATOM 1576 N N . ARG B 1 17 ? 15.312 -18.516 -0.609 1 97.44 17 ARG B N 1
ATOM 1577 C CA . ARG B 1 17 ? 16.688 -18.078 -0.431 1 97.44 17 ARG B CA 1
ATOM 1578 C C . ARG B 1 17 ? 17.516 -18.328 -1.686 1 97.44 17 ARG B C 1
ATOM 1580 O O . ARG B 1 17 ? 18.391 -17.531 -2.041 1 97.44 17 ARG B O 1
ATOM 1587 N N . GLU B 1 18 ? 17.219 -19.359 -2.324 1 97.19 18 GLU B N 1
ATOM 1588 C CA . GLU B 1 18 ? 17.953 -19.75 -3.527 1 97.19 18 GLU B CA 1
ATOM 1589 C C . GLU B 1 18 ? 17.688 -18.766 -4.664 1 97.19 18 GLU B C 1
ATOM 1591 O O . GLU B 1 18 ? 18.438 -18.734 -5.652 1 97.19 18 GLU B O 1
ATOM 1596 N N . THR B 1 19 ? 16.672 -18 -4.527 1 96.12 19 THR B N 1
ATOM 1597 C CA . THR B 1 19 ? 16.359 -17.047 -5.582 1 96.12 19 THR B CA 1
ATOM 1598 C C . THR B 1 19 ? 17.031 -15.703 -5.312 1 96.12 19 THR B C 1
ATOM 1600 O O . THR B 1 19 ? 16.969 -14.797 -6.148 1 96.12 19 THR B O 1
ATOM 1603 N N . TRP B 1 20 ? 17.625 -15.57 -4.145 1 94.94 20 TRP B N 1
ATOM 1604 C CA . TRP B 1 20 ? 18.297 -14.312 -3.822 1 94.94 20 TRP B CA 1
ATOM 1605 C C . TRP B 1 20 ? 19.375 -13.992 -4.852 1 94.94 20 TRP B C 1
ATOM 1607 O O . TRP B 1 20 ? 20.109 -14.891 -5.301 1 94.94 20 TRP B O 1
ATOM 1617 N N . MET B 1 21 ? 19.484 -12.742 -5.32 1 92.12 21 MET B N 1
ATOM 1618 C CA . MET B 1 21 ? 20.5 -12.195 -6.215 1 92.12 21 MET B CA 1
ATOM 1619 C C . MET B 1 21 ? 20.422 -12.859 -7.59 1 92.12 21 MET B C 1
ATOM 1621 O O . MET B 1 21 ? 21.375 -12.773 -8.375 1 92.12 21 MET B O 1
ATOM 1625 N N . ASP B 1 22 ? 19.391 -13.695 -7.809 1 93.75 22 ASP B N 1
ATOM 1626 C CA . ASP B 1 22 ? 19.094 -14.203 -9.141 1 93.75 22 ASP B CA 1
ATOM 1627 C C . ASP B 1 22 ? 18.234 -13.203 -9.93 1 93.75 22 ASP B C 1
ATOM 1629 O O . ASP B 1 22 ? 17.109 -12.891 -9.531 1 93.75 22 ASP B O 1
ATOM 1633 N N . ASP B 1 23 ? 18.75 -12.789 -11.055 1 92.75 23 ASP B N 1
ATOM 1634 C CA . ASP B 1 23 ? 18.125 -11.742 -11.852 1 92.75 23 ASP B CA 1
ATOM 1635 C C . ASP B 1 23 ? 16.75 -12.172 -12.344 1 92.75 23 ASP B C 1
ATOM 1637 O O . ASP B 1 23 ? 15.867 -11.328 -12.555 1 92.75 23 ASP B O 1
ATOM 1641 N N . ARG B 1 24 ? 16.594 -13.445 -12.422 1 92.5 24 ARG B N 1
ATOM 1642 C CA . ARG B 1 24 ? 15.305 -13.969 -12.867 1 92.5 24 ARG B CA 1
ATOM 1643 C C . ARG B 1 24 ? 14.188 -13.562 -11.914 1 92.5 24 ARG B C 1
ATOM 1645 O O . ARG B 1 24 ? 13.039 -13.414 -12.328 1 92.5 24 ARG B O 1
ATOM 1652 N N . TYR B 1 25 ? 14.641 -13.359 -10.656 1 95.38 25 TYR B N 1
ATOM 1653 C CA . TYR B 1 25 ? 13.633 -13.148 -9.625 1 95.38 25 TYR B CA 1
ATOM 1654 C C . TYR B 1 25 ? 13.68 -11.719 -9.102 1 95.38 25 TYR B C 1
ATOM 1656 O O . TYR B 1 25 ? 13.109 -11.414 -8.047 1 95.38 25 TYR B O 1
ATOM 1664 N N . LYS B 1 26 ? 14.344 -10.812 -9.812 1 95.25 26 LYS B N 1
ATOM 1665 C CA . LYS B 1 26 ? 14.469 -9.43 -9.359 1 95.25 26 LYS B CA 1
ATOM 1666 C C . LYS B 1 26 ? 13.102 -8.758 -9.266 1 95.25 26 LYS B C 1
ATOM 1668 O O . LYS B 1 26 ? 12.883 -7.895 -8.414 1 95.25 26 LYS B O 1
ATOM 1673 N N . TRP B 1 27 ? 12.164 -9.203 -10.062 1 95.19 27 TRP B N 1
ATOM 1674 C CA . TRP B 1 27 ? 10.812 -8.641 -10.086 1 95.19 27 TRP B CA 1
ATOM 1675 C C . TRP B 1 27 ? 10.047 -9.016 -8.82 1 95.19 27 TRP B C 1
ATOM 1677 O O . TRP B 1 27 ? 9.273 -8.211 -8.297 1 95.19 27 TRP B O 1
ATOM 1687 N N . TYR B 1 28 ? 10.32 -10.219 -8.344 1 94.25 28 TYR B N 1
ATOM 1688 C CA . TYR B 1 28 ? 9.641 -10.711 -7.148 1 94.25 28 TYR B CA 1
ATOM 1689 C C . TYR B 1 28 ? 10.188 -10.031 -5.895 1 94.25 28 TYR B C 1
ATOM 1691 O O . TYR B 1 28 ? 9.422 -9.633 -5.016 1 94.25 28 TYR B O 1
ATOM 1699 N N . HIS B 1 29 ? 11.398 -9.898 -5.77 1 92.94 29 HIS B N 1
ATOM 1700 C CA . HIS B 1 29 ? 12.031 -9.344 -4.578 1 92.94 29 HIS B CA 1
ATOM 1701 C C . HIS B 1 29 ? 11.867 -7.828 -4.52 1 92.94 29 HIS B C 1
ATOM 1703 O O . HIS B 1 29 ? 11.836 -7.246 -3.432 1 92.94 29 HIS B O 1
ATOM 1709 N N . ALA B 1 30 ? 11.672 -7.164 -5.574 1 89.38 30 ALA B N 1
ATOM 1710 C CA . ALA B 1 30 ? 11.422 -5.73 -5.695 1 89.38 30 ALA B CA 1
ATOM 1711 C C . ALA B 1 30 ? 12.328 -4.934 -4.77 1 89.38 30 ALA B C 1
ATOM 1713 O O . ALA B 1 30 ? 11.859 -4.129 -3.963 1 89.38 30 ALA B O 1
ATOM 1714 N N . GLY B 1 31 ? 13.68 -5.008 -4.766 1 85.12 31 GLY B N 1
ATOM 1715 C CA . GLY B 1 31 ? 14.617 -4.277 -3.926 1 85.12 31 GLY B CA 1
ATOM 1716 C C . GLY B 1 31 ? 16.016 -4.855 -3.949 1 85.12 31 GLY B C 1
ATOM 1717 O O . GLY B 1 31 ? 16.312 -5.766 -4.73 1 85.12 31 GLY B O 1
ATOM 1718 N N . ASN B 1 32 ? 16.859 -4.203 -3.066 1 82.31 32 ASN B N 1
ATOM 1719 C CA . ASN B 1 32 ? 18.266 -4.586 -3.104 1 82.31 32 ASN B CA 1
ATOM 1720 C C . ASN B 1 32 ? 18.688 -5.27 -1.81 1 82.31 32 ASN B C 1
ATOM 1722 O O . ASN B 1 32 ? 19.875 -5.316 -1.488 1 82.31 32 ASN B O 1
ATOM 1726 N N . PHE B 1 33 ? 17.656 -5.695 -1.084 1 87.19 33 PHE B N 1
ATOM 1727 C CA . PHE B 1 33 ? 17.969 -6.461 0.117 1 87.19 33 PHE B CA 1
ATOM 1728 C C . PHE B 1 33 ? 17.125 -7.73 0.183 1 87.19 33 PHE B C 1
ATOM 1730 O O . PHE B 1 33 ? 16.094 -7.832 -0.484 1 87.19 33 PHE B O 1
ATOM 1737 N N . TYR B 1 34 ? 17.656 -8.695 0.968 1 91.25 34 TYR B N 1
ATOM 1738 C CA . TYR B 1 34 ? 17 -9.992 1.053 1 91.25 34 TYR B CA 1
ATOM 1739 C C . TYR B 1 34 ? 16.875 -10.445 2.502 1 91.25 34 TYR B C 1
ATOM 1741 O O . TYR B 1 34 ? 17.781 -10.258 3.301 1 91.25 34 TYR B O 1
ATOM 1749 N N . GLU B 1 35 ? 15.695 -10.867 2.834 1 90.62 35 GLU B N 1
ATOM 1750 C CA . GLU B 1 35 ? 15.422 -11.453 4.141 1 90.62 35 GLU B CA 1
ATOM 1751 C C . GLU B 1 35 ? 14.555 -12.703 4.012 1 90.62 35 GLU B C 1
ATOM 1753 O O . GLU B 1 35 ? 13.828 -12.859 3.027 1 90.62 35 GLU B O 1
ATOM 1758 N N . ASP B 1 36 ? 14.688 -13.539 5.012 1 92.81 36 ASP B N 1
ATOM 1759 C CA . ASP B 1 36 ? 13.812 -14.711 5.027 1 92.81 36 ASP B CA 1
ATOM 1760 C C . ASP B 1 36 ? 12.344 -14.289 5.133 1 92.81 36 ASP B C 1
ATOM 1762 O O . ASP B 1 36 ? 12.016 -13.344 5.844 1 92.81 36 ASP B O 1
ATOM 1766 N N . VAL B 1 37 ? 11.578 -15.086 4.406 1 91.75 37 VAL B N 1
ATOM 1767 C CA . VAL B 1 37 ? 10.148 -14.836 4.496 1 91.75 37 VAL B CA 1
ATOM 1768 C C . VAL B 1 37 ? 9.617 -15.352 5.832 1 91.75 37 VAL B C 1
ATOM 1770 O O . VAL B 1 37 ? 10.031 -16.406 6.309 1 91.75 37 VAL B O 1
ATOM 1773 N N . ASN B 1 38 ? 8.82 -14.562 6.43 1 94.25 38 ASN B N 1
ATOM 1774 C CA . ASN B 1 38 ? 8.078 -15.031 7.594 1 94.25 38 ASN B CA 1
ATOM 1775 C C . ASN B 1 38 ? 6.832 -15.812 7.191 1 94.25 38 ASN B C 1
ATOM 1777 O O . ASN B 1 38 ? 6.031 -15.344 6.379 1 94.25 38 ASN B O 1
ATOM 1781 N N . ILE B 1 39 ? 6.723 -17.016 7.789 1 97.38 39 ILE B N 1
ATOM 1782 C CA . ILE B 1 39 ? 5.523 -17.812 7.566 1 97.38 39 ILE B CA 1
ATOM 1783 C C . ILE B 1 39 ? 4.59 -17.688 8.773 1 97.38 39 ILE B C 1
ATOM 1785 O O . ILE B 1 39 ? 4.949 -18.078 9.883 1 97.38 39 ILE B O 1
ATOM 1789 N N . ASN B 1 40 ? 3.391 -17.125 8.492 1 96.44 40 ASN B N 1
ATOM 1790 C CA . ASN B 1 40 ? 2.43 -16.938 9.578 1 96.44 40 ASN B CA 1
ATOM 1791 C C . ASN B 1 40 ? 1.892 -18.281 10.086 1 96.44 40 ASN B C 1
ATOM 1793 O O . ASN B 1 40 ? 1.663 -19.203 9.297 1 96.44 40 ASN B O 1
ATOM 1797 N N . HIS B 1 41 ? 1.621 -18.281 11.336 1 97.12 41 HIS B N 1
ATOM 1798 C CA . HIS B 1 41 ? 0.978 -19.453 11.938 1 97.12 41 HIS B CA 1
ATOM 1799 C C . HIS B 1 41 ? -0.528 -19.25 12.062 1 97.12 41 HIS B C 1
ATOM 1801 O O . HIS B 1 41 ? -1.184 -19.906 12.875 1 97.12 41 HIS B O 1
ATOM 1807 N N . ASP B 1 42 ? -1.057 -18.266 11.383 1 96 42 ASP B N 1
ATOM 1808 C CA . ASP B 1 42 ? -2.48 -17.938 11.336 1 96 42 ASP B CA 1
ATOM 1809 C C . ASP B 1 42 ? -2.869 -17.375 9.969 1 96 42 ASP B C 1
ATOM 1811 O O . ASP B 1 42 ? -2.012 -17.188 9.102 1 96 42 ASP B O 1
ATOM 1815 N N . THR B 1 43 ? -4.133 -17.219 9.75 1 95 43 THR B N 1
ATOM 1816 C CA . THR B 1 43 ? -4.625 -16.719 8.477 1 95 43 THR B CA 1
ATOM 1817 C C . THR B 1 43 ? -5.246 -15.328 8.641 1 95 43 THR B C 1
ATOM 1819 O O . THR B 1 43 ? -6.09 -14.922 7.836 1 95 43 THR B O 1
ATOM 1822 N N . TRP B 1 44 ? -4.891 -14.625 9.688 1 95.31 44 TRP B N 1
ATOM 1823 C CA . TRP B 1 44 ? -5.559 -13.375 10.031 1 95.31 44 TRP B CA 1
ATOM 1824 C C . TRP B 1 44 ? -5.172 -12.266 9.055 1 95.31 44 TRP B C 1
ATOM 1826 O O . TRP B 1 44 ? -6.039 -11.602 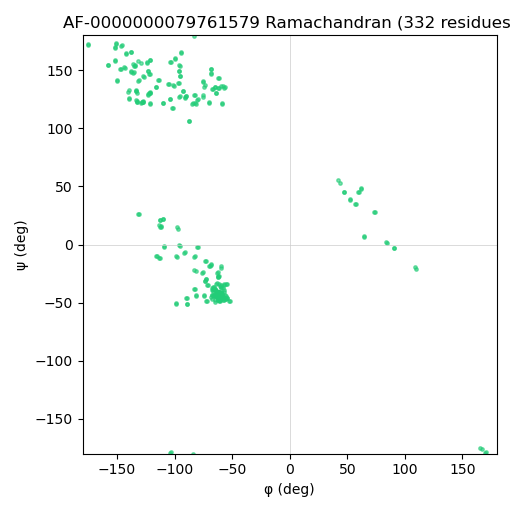8.484 1 95.31 44 TRP B O 1
ATOM 1836 N N . THR B 1 45 ? -3.908 -12.094 8.805 1 96 45 THR B N 1
ATOM 1837 C CA . THR B 1 45 ? -3.482 -10.961 7.996 1 96 45 THR B CA 1
ATOM 1838 C C . THR B 1 45 ? -2.898 -11.43 6.668 1 96 45 THR B C 1
ATOM 1840 O O . THR B 1 45 ? -2.703 -10.625 5.75 1 96 45 THR B O 1
ATOM 1843 N N . ARG B 1 46 ? -2.658 -12.766 6.59 1 97.25 46 ARG B N 1
ATOM 1844 C CA . ARG B 1 46 ? -2.021 -13.297 5.387 1 97.25 46 ARG B CA 1
ATOM 1845 C C . ARG B 1 46 ? -2.461 -14.727 5.121 1 97.25 46 ARG B C 1
ATOM 1847 O O . ARG B 1 46 ? -2.613 -15.523 6.055 1 97.25 46 ARG B O 1
ATOM 1854 N N . HIS B 1 47 ? -2.658 -15.039 3.902 1 98.19 47 HIS B N 1
ATOM 1855 C CA . HIS B 1 47 ? -2.744 -16.422 3.418 1 98.19 47 HIS B CA 1
ATOM 1856 C C . HIS B 1 47 ? -1.526 -16.781 2.576 1 98.19 47 HIS B C 1
ATOM 1858 O O . HIS B 1 47 ? -1.193 -16.078 1.622 1 98.19 47 HIS B O 1
ATOM 1864 N N . GLN B 1 48 ? -0.86 -17.766 2.992 1 98.56 48 GLN B N 1
ATOM 1865 C CA . GLN B 1 48 ? 0.343 -18.234 2.303 1 98.56 48 GLN B CA 1
ATOM 1866 C C . GLN B 1 48 ? 0.206 -19.688 1.86 1 98.56 48 GLN B C 1
ATOM 1868 O O . GLN B 1 48 ? 0.002 -20.578 2.689 1 98.56 48 GLN B O 1
ATOM 1873 N N . TYR B 1 49 ? 0.34 -19.875 0.548 1 98.56 49 TYR B N 1
ATOM 1874 C CA . TYR B 1 49 ? 0.208 -21.203 -0.042 1 98.56 49 TYR B CA 1
ATOM 1875 C C . TYR B 1 49 ? 1.479 -21.594 -0.786 1 98.56 49 TYR B C 1
ATOM 1877 O O . TYR B 1 49 ? 2.291 -20.734 -1.138 1 98.56 49 TYR B O 1
ATOM 1885 N N . VAL B 1 50 ? 1.589 -22.906 -0.945 1 98.62 50 VAL B N 1
ATOM 1886 C CA . VAL B 1 50 ? 2.559 -23.453 -1.894 1 98.62 50 VAL B CA 1
ATOM 1887 C C . VAL B 1 50 ? 1.843 -24.312 -2.932 1 98.62 50 VAL B C 1
ATOM 1889 O O . VAL B 1 50 ? 0.759 -24.828 -2.67 1 98.62 50 VAL B O 1
ATOM 1892 N N . SER B 1 51 ? 2.395 -24.281 -4.125 1 98.44 51 SER B N 1
ATOM 1893 C CA . SER B 1 51 ? 2.078 -25.281 -5.133 1 98.44 51 SER B CA 1
ATOM 1894 C C . SER B 1 51 ? 3.049 -26.453 -5.059 1 98.44 51 SER B C 1
ATOM 1896 O O . SER B 1 51 ? 4.266 -26.266 -5.102 1 98.44 51 SER B O 1
ATOM 1898 N N . VAL B 1 52 ? 2.473 -27.688 -4.945 1 98.38 52 VAL B N 1
ATOM 1899 C CA . VAL B 1 52 ? 3.307 -28.859 -4.738 1 98.38 52 VAL B CA 1
ATOM 1900 C C . VAL B 1 52 ? 3.082 -29.859 -5.871 1 98.38 52 VAL B C 1
ATOM 1902 O O . VAL B 1 52 ? 1.94 -30.125 -6.254 1 98.38 52 VAL B O 1
ATOM 1905 N N . ARG B 1 53 ? 4.168 -30.344 -6.457 1 97.62 53 ARG B N 1
ATOM 1906 C CA . ARG B 1 53 ? 4.16 -31.406 -7.457 1 97.62 53 ARG B CA 1
ATOM 1907 C C . ARG B 1 53 ? 5.125 -32.531 -7.07 1 97.62 53 ARG B C 1
ATOM 1909 O O . ARG B 1 53 ? 6.32 -32.281 -6.895 1 97.62 53 ARG B O 1
ATOM 1916 N N . ASN B 1 54 ? 4.598 -33.719 -6.965 1 96.12 54 ASN B N 1
ATOM 1917 C CA . ASN B 1 54 ? 5.387 -34.906 -6.59 1 96.12 54 ASN B CA 1
ATOM 1918 C C . ASN B 1 54 ? 6.164 -34.656 -5.297 1 96.12 54 ASN B C 1
ATOM 1920 O O . ASN B 1 54 ? 7.355 -34.969 -5.219 1 96.12 54 ASN B O 1
ATOM 1924 N N . GLY B 1 55 ? 5.543 -33.969 -4.324 1 96.25 55 GLY B N 1
ATOM 1925 C CA . GLY B 1 55 ? 6.102 -33.75 -2.998 1 96.25 55 GLY B CA 1
ATOM 1926 C C . GLY B 1 55 ? 7.055 -32.594 -2.924 1 96.25 55 GLY B C 1
ATOM 1927 O O . GLY B 1 55 ? 7.578 -32.25 -1.854 1 96.25 55 GLY B O 1
ATOM 1928 N N . GLU B 1 56 ? 7.195 -31.938 -4.082 1 97.31 56 GLU B N 1
ATOM 1929 C CA . GLU B 1 56 ? 8.141 -30.828 -4.125 1 97.31 56 GLU B CA 1
ATOM 1930 C C . GLU B 1 56 ? 7.422 -29.5 -4.348 1 97.31 56 GLU B C 1
ATOM 1932 O O . GLU B 1 56 ? 6.492 -29.422 -5.156 1 97.31 56 GLU B O 1
ATOM 1937 N N . VAL B 1 57 ? 7.926 -28.516 -3.674 1 98.31 57 VAL B N 1
ATOM 1938 C CA . VAL B 1 57 ? 7.367 -27.188 -3.852 1 98.31 57 VAL B CA 1
ATOM 1939 C C . VAL B 1 57 ? 7.84 -26.594 -5.184 1 98.31 57 VAL B C 1
ATOM 1941 O O . VAL B 1 57 ? 9.047 -26.5 -5.43 1 98.31 57 VAL B O 1
ATOM 1944 N N . ILE B 1 58 ? 6.902 -26.156 -5.973 1 98.06 58 ILE B N 1
ATOM 1945 C CA . ILE B 1 58 ? 7.293 -25.656 -7.285 1 98.06 58 ILE B CA 1
ATOM 1946 C C . ILE B 1 58 ? 6.977 -24.156 -7.383 1 98.06 58 ILE B C 1
ATOM 1948 O O . ILE B 1 58 ? 7.371 -23.5 -8.344 1 98.06 58 ILE B O 1
ATOM 1952 N N . GLY B 1 59 ? 6.258 -23.609 -6.426 1 97.62 59 GLY B N 1
ATOM 1953 C CA . GLY B 1 59 ? 5.934 -22.188 -6.383 1 97.62 59 GLY B CA 1
ATOM 1954 C C . GLY B 1 59 ? 5.188 -21.781 -5.129 1 97.62 59 GLY B C 1
ATOM 1955 O O . GLY B 1 59 ? 4.855 -22.641 -4.297 1 97.62 59 GLY B O 1
ATOM 1956 N N . SER B 1 60 ? 5.012 -20.547 -4.984 1 97.94 60 SER B N 1
ATOM 1957 C CA . SER B 1 60 ? 4.293 -20.016 -3.83 1 97.94 60 SER B CA 1
ATOM 1958 C C . SER B 1 60 ? 3.311 -18.922 -4.242 1 97.94 60 SER B C 1
ATOM 1960 O O . SER B 1 60 ? 3.512 -18.25 -5.254 1 97.94 60 SER B O 1
ATOM 1962 N N . ILE B 1 61 ? 2.223 -18.812 -3.551 1 97.38 61 ILE B N 1
ATOM 1963 C CA . ILE B 1 61 ? 1.16 -17.828 -3.723 1 97.38 61 ILE B CA 1
ATOM 1964 C C . ILE B 1 61 ? 0.779 -17.234 -2.367 1 97.38 61 ILE B C 1
ATOM 1966 O O . ILE B 1 61 ? 0.444 -17.969 -1.436 1 97.38 61 ILE B O 1
ATOM 1970 N N . GLU B 1 62 ? 0.869 -15.953 -2.293 1 97.94 62 GLU B N 1
ATOM 1971 C CA . GLU B 1 62 ? 0.505 -15.336 -1.022 1 97.94 62 GLU B CA 1
ATOM 1972 C C . GLU B 1 62 ? -0.207 -14.008 -1.242 1 97.94 62 GLU B C 1
ATOM 1974 O O . GLU B 1 62 ? -0.06 -13.383 -2.295 1 97.94 62 GLU B O 1
ATOM 1979 N N . TYR B 1 63 ? -1.055 -13.648 -0.299 1 98 63 TYR B N 1
ATOM 1980 C CA . TYR B 1 63 ? -1.686 -12.336 -0.262 1 98 63 TYR B CA 1
ATOM 1981 C C . TYR B 1 63 ? -2.012 -11.93 1.169 1 98 63 TYR B C 1
ATOM 1983 O O . TYR B 1 63 ? -2.072 -12.773 2.064 1 98 63 TYR B O 1
ATOM 1991 N N . ARG B 1 64 ? -2.156 -10.672 1.363 1 98.19 64 ARG B N 1
ATOM 1992 C CA . ARG B 1 64 ? -2.523 -10.125 2.664 1 98.19 64 ARG B CA 1
ATOM 1993 C C . ARG B 1 64 ? -4.016 -9.805 2.723 1 98.19 64 ARG B C 1
ATOM 1995 O O . ARG B 1 64 ? -4.676 -9.711 1.687 1 98.19 64 ARG B O 1
ATOM 2002 N N . ILE B 1 65 ? -4.488 -9.711 3.939 1 97.06 65 ILE B N 1
ATOM 2003 C CA . ILE B 1 65 ? -5.91 -9.438 4.141 1 97.06 65 ILE B CA 1
ATOM 2004 C C . ILE B 1 65 ? -6.078 -8.242 5.074 1 97.06 65 ILE B C 1
ATOM 2006 O O . ILE B 1 65 ? -5.52 -8.227 6.172 1 97.06 65 ILE B O 1
ATOM 2010 N N . ASP B 1 66 ? -6.77 -7.227 4.574 1 96.06 66 ASP B N 1
ATOM 2011 C CA . ASP B 1 66 ? -7.273 -6.168 5.449 1 96.06 66 ASP B CA 1
ATOM 2012 C C . ASP B 1 66 ? -8.641 -6.535 6.02 1 96.06 66 ASP B C 1
ATOM 2014 O O . ASP B 1 66 ? -9.648 -6.508 5.305 1 96.06 66 ASP B O 1
ATOM 2018 N N . ARG B 1 67 ? -8.648 -6.871 7.27 1 93.81 67 ARG B N 1
ATOM 2019 C CA . ARG B 1 67 ? -9.875 -7.352 7.891 1 93.81 67 ARG B CA 1
ATOM 2020 C C . ARG B 1 67 ? -10.859 -6.211 8.102 1 93.81 67 ARG B C 1
ATOM 2022 O O . ARG B 1 67 ? -12.078 -6.426 8.094 1 93.81 67 ARG B O 1
ATOM 2029 N N . SER B 1 68 ? -10.344 -5.027 8.297 1 92.69 68 SER B N 1
ATOM 2030 C CA . SER B 1 68 ? -11.211 -3.883 8.562 1 92.69 68 SER B CA 1
ATOM 2031 C C . SER B 1 68 ? -12.047 -3.533 7.336 1 92.69 68 SER B C 1
ATOM 2033 O O . SER B 1 68 ? -13.234 -3.221 7.461 1 92.69 68 SER B O 1
ATOM 2035 N N . SER B 1 69 ? -11.5 -3.609 6.164 1 94.94 69 SER B N 1
ATOM 2036 C CA . SER B 1 69 ? -12.203 -3.256 4.938 1 94.94 69 SER B CA 1
ATOM 2037 C C . SER B 1 69 ? -12.523 -4.496 4.105 1 94.94 69 SER B C 1
ATOM 2039 O O . SER B 1 69 ? -13.039 -4.387 2.992 1 94.94 69 SER B O 1
ATOM 2041 N N . GLU B 1 70 ? -12.109 -5.695 4.547 1 94 70 GLU B N 1
ATOM 2042 C CA . GLU B 1 70 ? -12.461 -6.988 3.971 1 94 70 GLU B CA 1
ATOM 2043 C C . GLU B 1 70 ? -11.961 -7.109 2.535 1 94 70 GLU B C 1
ATOM 2045 O O . GLU B 1 70 ? -12.711 -7.477 1.635 1 94 70 GLU B O 1
ATOM 2050 N N . TYR B 1 71 ? -10.742 -6.773 2.342 1 97.06 71 TYR B N 1
ATOM 2051 C CA . TYR B 1 71 ? -10.188 -6.996 1.011 1 97.06 71 TYR B CA 1
ATOM 2052 C C . TYR B 1 71 ? -8.805 -7.633 1.093 1 97.06 71 TYR B C 1
ATOM 2054 O O . TYR B 1 71 ? -8.125 -7.527 2.117 1 97.06 71 TYR B O 1
ATOM 2062 N N . ALA B 1 72 ? -8.445 -8.352 0.051 1 98.31 72 ALA B N 1
ATOM 2063 C CA . ALA B 1 72 ? -7.113 -8.93 -0.125 1 98.31 72 ALA B CA 1
ATOM 2064 C C . ALA B 1 72 ? -6.223 -8.023 -0.966 1 98.31 72 ALA B C 1
ATOM 2066 O O . ALA B 1 72 ? -6.703 -7.34 -1.875 1 98.31 72 ALA B O 1
ATOM 2067 N N . TYR B 1 73 ? -4.938 -8.008 -0.624 1 98.38 73 TYR B N 1
ATOM 2068 C CA . TYR B 1 73 ? -4.023 -7.145 -1.356 1 98.38 73 TYR B CA 1
ATOM 2069 C C . TYR B 1 73 ? -2.609 -7.719 -1.354 1 98.38 73 TYR B C 1
ATOM 2071 O O . TYR B 1 73 ? -2.354 -8.75 -0.733 1 98.38 73 TYR B O 1
ATOM 2079 N N . ALA B 1 74 ? -1.765 -7.152 -2.143 1 96.94 74 ALA B N 1
ATOM 2080 C CA . ALA B 1 74 ? -0.359 -7.539 -2.221 1 96.94 74 ALA B CA 1
ATOM 2081 C C . ALA B 1 74 ? -0.216 -9 -2.641 1 96.94 74 ALA B C 1
ATOM 2083 O O . ALA B 1 74 ? 0.514 -9.766 -2.006 1 96.94 74 ALA B O 1
ATOM 2084 N N . LEU B 1 75 ? -0.974 -9.398 -3.643 1 96.38 75 LEU B N 1
ATOM 2085 C CA . LEU B 1 75 ? -0.812 -10.734 -4.195 1 96.38 75 LEU B CA 1
ATOM 2086 C C . LEU B 1 75 ? 0.607 -10.945 -4.715 1 96.38 75 LEU B C 1
ATOM 2088 O O . LEU B 1 75 ? 1.087 -10.172 -5.547 1 96.38 75 LEU B O 1
ATOM 2092 N N . GLY B 1 76 ? 1.292 -11.922 -4.203 1 94.25 76 GLY B N 1
ATOM 2093 C CA . GLY B 1 76 ? 2.623 -12.32 -4.629 1 94.25 76 GLY B CA 1
ATOM 2094 C C . GLY B 1 76 ? 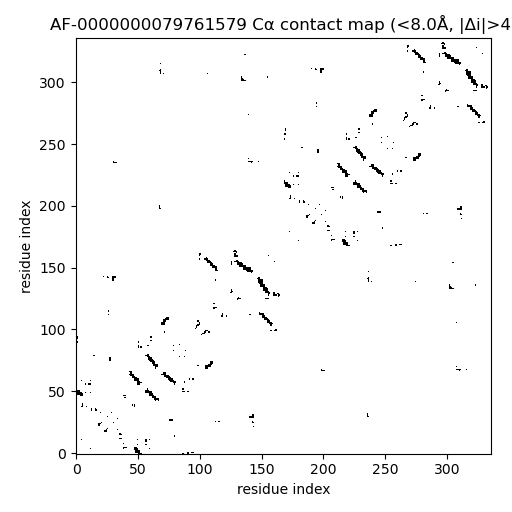2.695 -13.766 -5.086 1 94.25 76 GLY B C 1
ATOM 2095 O O . GLY B 1 76 ? 2.184 -14.664 -4.41 1 94.25 76 GLY B O 1
ATOM 2096 N N . ILE B 1 77 ? 3.268 -13.969 -6.242 1 95.62 77 ILE B N 1
ATOM 2097 C CA . ILE B 1 77 ? 3.445 -15.328 -6.746 1 95.62 77 ILE B CA 1
ATOM 2098 C C . ILE B 1 77 ? 4.887 -15.516 -7.219 1 95.62 77 ILE B C 1
ATOM 2100 O O . ILE B 1 77 ? 5.488 -14.602 -7.781 1 95.62 77 ILE B O 1
ATOM 2104 N N . ILE B 1 78 ? 5.43 -16.656 -6.965 1 95.94 78 ILE B N 1
ATOM 2105 C CA . ILE B 1 78 ? 6.758 -17 -7.465 1 95.94 78 ILE B CA 1
ATOM 2106 C C . ILE B 1 78 ? 6.773 -18.453 -7.938 1 95.94 78 ILE B C 1
ATOM 2108 O O . ILE B 1 78 ? 6.285 -19.344 -7.238 1 95.94 78 ILE B O 1
ATOM 2112 N N . ASN B 1 79 ? 7.188 -18.609 -9.172 1 95.94 79 ASN B N 1
ATOM 2113 C CA . ASN B 1 79 ? 7.41 -19.922 -9.781 1 95.94 79 ASN B CA 1
ATOM 2114 C C . ASN B 1 79 ? 8.875 -20.344 -9.68 1 95.94 79 ASN B C 1
ATOM 2116 O O . ASN B 1 79 ? 9.766 -19.609 -10.117 1 95.94 79 ASN B O 1
ATOM 2120 N N . PHE B 1 80 ? 9.133 -21.5 -9.172 1 96.81 80 PHE B N 1
ATOM 2121 C CA . PHE B 1 80 ? 10.516 -21.938 -8.953 1 96.81 80 PHE B CA 1
ATOM 2122 C C . PHE B 1 80 ? 11.008 -22.781 -10.125 1 96.81 80 PHE B C 1
ATOM 2124 O O . PHE B 1 80 ? 12.172 -23.172 -10.156 1 96.81 80 PHE B O 1
ATOM 2131 N N . GLU B 1 81 ? 10.125 -22.984 -11.078 1 94.44 81 GLU B N 1
ATOM 2132 C CA . GLU B 1 81 ? 10.5 -23.75 -12.258 1 94.44 81 GLU B CA 1
ATOM 2133 C C . GLU B 1 81 ? 10.953 -22.844 -13.398 1 94.44 81 GLU B C 1
ATOM 2135 O O . GLU B 1 81 ? 10.68 -21.641 -13.375 1 94.44 81 GLU B O 1
ATOM 2140 N N . ASP B 1 82 ? 11.617 -23.406 -14.43 1 89.62 82 ASP B N 1
ATOM 2141 C CA . ASP B 1 82 ? 12.148 -22.641 -15.547 1 89.62 82 ASP B CA 1
ATOM 2142 C C . ASP B 1 82 ? 11.016 -22.047 -16.375 1 89.62 82 ASP B C 1
ATOM 2144 O O . ASP B 1 82 ? 11.125 -20.922 -16.875 1 89.62 82 ASP B O 1
ATOM 2148 N N . LYS B 1 83 ? 9.953 -22.875 -16.5 1 86.94 83 LYS B N 1
ATOM 2149 C CA . LYS B 1 83 ? 8.766 -22.438 -17.234 1 86.94 83 LYS B CA 1
ATOM 2150 C C . LYS B 1 83 ? 7.508 -22.609 -16.391 1 86.94 83 LYS B C 1
ATOM 2152 O O . LYS B 1 83 ? 7.418 -23.547 -15.594 1 86.94 83 LYS B O 1
ATOM 2157 N N . PRO B 1 84 ? 6.664 -21.641 -16.609 1 82.69 84 PRO B N 1
ATOM 2158 C CA . PRO B 1 84 ? 5.398 -21.859 -15.906 1 82.69 84 PRO B CA 1
ATOM 2159 C C . PRO B 1 84 ? 4.738 -23.188 -16.266 1 82.69 84 PRO B C 1
ATOM 2161 O O . PRO B 1 84 ? 4.75 -23.594 -17.422 1 82.69 84 PRO B O 1
ATOM 2164 N N . SER B 1 85 ? 4.266 -23.891 -15.297 1 89.12 85 SER B N 1
ATOM 2165 C CA . SER B 1 85 ? 3.617 -25.188 -15.508 1 89.12 85 SER B CA 1
ATOM 2166 C C . SER B 1 85 ? 2.102 -25.062 -15.398 1 89.12 85 SER B C 1
ATOM 2168 O O . SER B 1 85 ? 1.59 -24.094 -14.828 1 89.12 85 SER B O 1
ATOM 2170 N N . PHE B 1 86 ? 1.485 -26.016 -16.016 1 90.56 86 PHE B N 1
ATOM 2171 C CA . PHE B 1 86 ? 0.036 -26.109 -15.891 1 90.56 86 PHE B CA 1
ATOM 2172 C C . PHE B 1 86 ? -0.38 -26.234 -14.43 1 90.56 86 PHE B C 1
ATOM 2174 O O . PHE B 1 86 ? -1.361 -25.609 -14.008 1 90.56 86 PHE B O 1
ATOM 2181 N N . GLU B 1 87 ? 0.386 -26.984 -13.727 1 94.44 87 GLU B N 1
ATOM 2182 C CA . GLU B 1 87 ? 0.07 -27.234 -12.328 1 94.44 87 GLU B CA 1
ATOM 2183 C C . GLU B 1 87 ? 0.088 -25.922 -11.523 1 94.44 87 GLU B C 1
ATOM 2185 O O . GLU B 1 87 ? -0.814 -25.672 -10.727 1 94.44 87 GLU B O 1
ATOM 2190 N N . PHE B 1 88 ? 1.076 -25.188 -11.695 1 93.81 88 PHE B N 1
ATOM 2191 C CA . PHE B 1 88 ? 1.168 -23.922 -10.977 1 93.81 88 PHE B CA 1
ATOM 2192 C C . PHE B 1 88 ? 0.029 -22.984 -11.375 1 93.81 88 PHE B C 1
ATOM 2194 O O . PHE B 1 88 ? -0.57 -22.344 -10.516 1 93.81 88 PHE B O 1
ATOM 2201 N N . GLY B 1 89 ? -0.256 -22.922 -12.633 1 92.5 89 GLY B N 1
ATOM 2202 C CA . GLY B 1 89 ? -1.376 -22.125 -13.102 1 92.5 89 GLY B CA 1
ATOM 2203 C C . GLY B 1 89 ? -2.703 -22.547 -12.5 1 92.5 89 GLY B C 1
ATOM 2204 O O . GLY B 1 89 ? -3.512 -21.688 -12.117 1 92.5 89 GLY B O 1
ATOM 2205 N N . TYR B 1 90 ? -2.871 -23.828 -12.484 1 94.88 90 TYR B N 1
ATOM 2206 C CA . TYR B 1 90 ? -4.082 -24.359 -11.875 1 94.88 90 TYR B CA 1
ATOM 2207 C C . TYR B 1 90 ? -4.184 -23.953 -10.406 1 94.88 90 TYR B C 1
ATOM 2209 O O . TYR B 1 90 ? -5.242 -23.531 -9.945 1 94.88 90 TYR B O 1
ATOM 2217 N N . ASP B 1 91 ? -3.096 -24.062 -9.672 1 96.62 91 ASP B N 1
ATOM 2218 C CA . ASP B 1 91 ? -3.068 -23.734 -8.258 1 96.62 91 ASP B CA 1
ATOM 2219 C C . ASP B 1 91 ? -3.324 -22.25 -8.039 1 96.62 91 ASP B C 1
ATOM 2221 O O . ASP B 1 91 ? -3.975 -21.859 -7.066 1 96.62 91 ASP B O 1
ATOM 2225 N N . LEU B 1 92 ? -2.793 -21.422 -8.914 1 94.5 92 LEU B N 1
ATOM 2226 C CA . LEU B 1 92 ? -3.096 -20 -8.859 1 94.5 92 LEU B CA 1
ATOM 2227 C C . LEU B 1 92 ? -4.59 -19.75 -9.023 1 94.5 92 LEU B C 1
ATOM 2229 O O . LEU B 1 92 ? -5.18 -18.953 -8.281 1 94.5 92 LEU B O 1
ATOM 2233 N N . GLY B 1 93 ? -5.18 -20.406 -9.992 1 93.44 93 GLY B N 1
ATOM 2234 C CA . GLY B 1 93 ? -6.621 -20.328 -10.156 1 93.44 93 GLY B CA 1
ATOM 2235 C C . GLY B 1 93 ? -7.391 -20.719 -8.914 1 93.44 93 GLY B C 1
ATOM 2236 O O . GLY B 1 93 ? -8.359 -20.062 -8.539 1 93.44 93 GLY B O 1
ATOM 2237 N N . GLU B 1 94 ? -6.977 -21.781 -8.312 1 96.56 94 GLU B N 1
ATOM 2238 C CA . GLU B 1 94 ? -7.613 -22.234 -7.082 1 96.56 94 GLU B CA 1
ATOM 2239 C C . GLU B 1 94 ? -7.488 -21.203 -5.973 1 96.56 94 GLU B C 1
ATOM 2241 O O . GLU B 1 94 ? -8.438 -20.969 -5.223 1 96.56 94 GLU B O 1
ATOM 2246 N N . ALA B 1 95 ? -6.328 -20.641 -5.828 1 96.5 95 ALA B N 1
ATOM 2247 C CA . ALA B 1 95 ? -6.121 -19.609 -4.812 1 96.5 95 ALA B CA 1
ATOM 2248 C C . ALA B 1 95 ? -7.059 -18.422 -5.035 1 96.5 95 ALA B C 1
ATOM 2250 O O . ALA B 1 95 ? -7.656 -17.922 -4.086 1 96.5 95 ALA B O 1
ATOM 2251 N N . LEU B 1 96 ? -7.211 -18.016 -6.246 1 94.75 96 LEU B N 1
ATOM 2252 C CA . LEU B 1 96 ? -8.102 -16.922 -6.574 1 94.75 96 LEU B CA 1
ATOM 2253 C C . LEU B 1 96 ? -9.547 -17.266 -6.246 1 94.75 96 LEU B C 1
ATOM 2255 O O . LEU B 1 96 ? -10.297 -16.438 -5.715 1 94.75 96 LEU B O 1
ATOM 2259 N N . ASP B 1 97 ? -9.883 -18.484 -6.559 1 95.88 97 ASP B N 1
ATOM 2260 C CA . ASP B 1 97 ? -11.234 -18.938 -6.25 1 95.88 97 ASP B CA 1
ATOM 2261 C C . ASP B 1 97 ? -11.484 -18.938 -4.742 1 95.88 97 ASP B C 1
ATOM 2263 O O . ASP B 1 97 ? -12.586 -18.609 -4.293 1 95.88 97 ASP B O 1
ATOM 2267 N N . LYS B 1 98 ? -10.516 -19.344 -4.043 1 97.06 98 LYS B N 1
ATOM 2268 C CA . LYS B 1 98 ? -10.641 -19.312 -2.59 1 97.06 98 LYS B CA 1
ATOM 2269 C C . LYS B 1 98 ? -10.891 -17.891 -2.088 1 97.06 98 LYS B C 1
ATOM 2271 O O . LYS B 1 98 ? -11.727 -17.672 -1.214 1 97.06 98 LYS B O 1
ATOM 2276 N N . ILE B 1 99 ? -10.195 -16.906 -2.637 1 97.44 99 ILE B N 1
ATOM 2277 C CA . ILE B 1 99 ? -10.344 -15.516 -2.227 1 97.44 99 ILE B CA 1
ATOM 2278 C C . ILE B 1 99 ? -11.797 -15.078 -2.371 1 97.44 99 ILE B C 1
ATOM 2280 O O . ILE B 1 99 ? -12.391 -14.539 -1.436 1 97.44 99 ILE B O 1
ATOM 2284 N N . PHE B 1 100 ? -12.391 -15.406 -3.48 1 96.81 100 PHE B N 1
ATOM 2285 C CA . PHE B 1 100 ? -13.695 -14.844 -3.82 1 96.81 100 PHE B CA 1
ATOM 2286 C C . PHE B 1 100 ? -14.812 -15.82 -3.473 1 96.81 100 PHE B C 1
ATOM 2288 O O . PHE B 1 100 ? -15.719 -15.484 -2.713 1 96.81 100 PHE B O 1
ATOM 2295 N N . SER B 1 101 ? -14.727 -17.031 -3.9 1 94.5 101 SER B N 1
ATOM 2296 C CA . SER B 1 101 ? -15.844 -17.969 -3.797 1 94.5 101 SER B CA 1
ATOM 2297 C C . SER B 1 101 ? -15.906 -18.609 -2.412 1 94.5 101 SER B C 1
ATOM 2299 O O . SER B 1 101 ? -16.984 -18.812 -1.867 1 94.5 101 SER B O 1
ATOM 2301 N N . ARG B 1 102 ? -14.836 -18.891 -1.881 1 93.62 102 ARG B N 1
ATOM 2302 C CA . ARG B 1 102 ? -14.836 -19.625 -0.616 1 93.62 102 ARG B CA 1
ATOM 2303 C C . ARG B 1 102 ? -14.859 -18.672 0.569 1 93.62 102 ARG B C 1
ATOM 2305 O O . ARG B 1 102 ? -15.648 -18.844 1.501 1 93.62 102 ARG B O 1
ATOM 2312 N N . TYR B 1 103 ? -14.008 -17.641 0.498 1 94.94 103 TYR B N 1
ATOM 2313 C CA . TYR B 1 103 ? -13.859 -16.766 1.653 1 94.94 103 TYR B CA 1
ATOM 2314 C C . TYR B 1 103 ? -14.711 -15.508 1.493 1 94.94 103 TYR B C 1
ATOM 2316 O O . TYR B 1 103 ? -14.844 -14.711 2.43 1 94.94 103 TYR B O 1
ATOM 2324 N N . ALA B 1 104 ? -15.219 -15.289 0.375 1 95.75 104 ALA B N 1
ATOM 2325 C CA . ALA B 1 104 ? -16.109 -14.172 0.067 1 95.75 104 ALA B CA 1
ATOM 2326 C C . ALA B 1 104 ? -15.43 -12.836 0.37 1 95.75 104 ALA B C 1
ATOM 2328 O O . ALA B 1 104 ? -16.047 -11.93 0.918 1 95.75 104 ALA B O 1
ATOM 2329 N N . ILE B 1 105 ? -14.164 -12.805 0.141 1 96.88 105 ILE B N 1
ATOM 2330 C CA . ILE B 1 105 ? -13.438 -11.547 0.25 1 96.88 105 ILE B CA 1
ATOM 2331 C C . ILE B 1 105 ? -13.922 -10.57 -0.824 1 96.88 105 ILE B C 1
ATOM 2333 O O . ILE B 1 105 ? -14.055 -10.945 -1.993 1 96.88 105 ILE B O 1
ATOM 2337 N N . ARG B 1 106 ? -14.141 -9.328 -0.459 1 97.25 106 ARG B N 1
ATOM 2338 C CA . ARG B 1 106 ? -14.93 -8.391 -1.255 1 97.25 106 ARG B CA 1
ATOM 2339 C C . ARG B 1 106 ? -14.156 -7.938 -2.488 1 97.25 106 ARG B C 1
ATOM 2341 O O . ARG B 1 106 ? -14.75 -7.566 -3.502 1 97.25 106 ARG B O 1
ATOM 2348 N N . ARG B 1 107 ? -12.875 -7.891 -2.336 1 97.25 107 ARG B N 1
ATOM 2349 C CA . ARG B 1 107 ? -12.047 -7.363 -3.416 1 97.25 107 ARG B CA 1
ATOM 2350 C C . ARG B 1 107 ? -10.609 -7.863 -3.305 1 97.25 107 ARG B C 1
ATOM 2352 O O . ARG B 1 107 ? -10.148 -8.195 -2.213 1 97.25 107 ARG B O 1
ATOM 2359 N N . LEU B 1 108 ? -9.953 -7.898 -4.469 1 98.31 108 LEU B N 1
ATOM 2360 C CA . LEU B 1 108 ? -8.523 -8.188 -4.559 1 98.31 108 LEU B CA 1
ATOM 2361 C C . LEU B 1 108 ? -7.781 -7.059 -5.266 1 98.31 108 LEU B C 1
ATOM 2363 O O . LEU B 1 108 ? -8.211 -6.602 -6.328 1 98.31 108 LEU B O 1
ATOM 2367 N N . GLU B 1 109 ? -6.699 -6.578 -4.629 1 98.56 109 GLU B N 1
ATOM 2368 C CA . GLU B 1 109 ? -5.781 -5.613 -5.227 1 98.56 109 GLU B CA 1
ATOM 2369 C C . GLU B 1 109 ? -4.387 -6.211 -5.395 1 98.56 109 GLU B C 1
ATOM 2371 O O . GLU B 1 109 ? -3.893 -6.91 -4.508 1 98.56 109 GLU B O 1
ATOM 2376 N N . TRP B 1 110 ? -3.801 -5.984 -6.535 1 98.31 110 TRP B N 1
ATOM 2377 C CA . TRP B 1 110 ? -2.416 -6.391 -6.754 1 98.31 110 TRP B CA 1
ATOM 2378 C C . TRP B 1 110 ? -1.733 -5.473 -7.766 1 98.31 110 TRP B C 1
ATOM 2380 O O . TRP B 1 110 ? -2.328 -4.496 -8.227 1 98.31 110 TRP B O 1
ATOM 2390 N N . SER B 1 111 ? -0.448 -5.68 -7.914 1 98.44 111 SER B N 1
ATOM 2391 C CA . SER B 1 111 ? 0.316 -4.84 -8.828 1 98.44 111 SER B CA 1
ATOM 2392 C C . SER B 1 111 ? 1.379 -5.652 -9.562 1 98.44 111 SER B C 1
ATOM 2394 O O . SER B 1 111 ? 1.634 -6.809 -9.219 1 98.44 111 SER B O 1
ATOM 2396 N N . VAL B 1 112 ? 1.875 -5.066 -10.578 1 98.19 112 VAL B N 1
ATOM 2397 C CA . VAL B 1 112 ? 2.984 -5.66 -11.32 1 98.19 112 VAL B CA 1
ATOM 2398 C C . VAL B 1 112 ? 3.975 -4.574 -11.734 1 98.19 112 VAL B C 1
ATOM 2400 O O . VAL B 1 112 ? 3.572 -3.482 -12.141 1 98.19 112 VAL B O 1
ATOM 2403 N N . ILE B 1 113 ? 5.223 -4.871 -11.461 1 98.12 113 ILE B N 1
ATOM 2404 C CA . ILE B 1 113 ? 6.258 -4.008 -12.023 1 98.12 113 ILE B CA 1
ATOM 2405 C C . ILE B 1 113 ? 6.332 -4.207 -13.539 1 98.12 113 ILE B C 1
ATOM 2407 O O . ILE B 1 113 ? 6.547 -5.324 -14.008 1 98.12 113 ILE B O 1
ATOM 2411 N N . ILE B 1 114 ? 6.156 -3.145 -14.281 1 98.25 114 ILE B N 1
ATOM 2412 C CA . ILE B 1 114 ? 6.09 -3.24 -15.734 1 98.25 114 ILE B CA 1
ATOM 2413 C C . ILE B 1 114 ? 7.43 -3.727 -16.281 1 98.25 114 ILE B C 1
ATOM 2415 O O . ILE B 1 114 ? 8.484 -3.197 -15.914 1 98.25 114 ILE B O 1
ATOM 2419 N N . GLY B 1 115 ? 7.438 -4.684 -17.109 1 96.44 115 GLY B N 1
ATOM 2420 C CA . GLY B 1 115 ? 8.617 -5.379 -17.609 1 96.44 115 GLY B CA 1
ATOM 2421 C C . GLY B 1 115 ? 8.742 -6.793 -17.062 1 96.44 115 GLY B C 1
ATOM 2422 O O . GLY B 1 115 ? 9.5 -7.605 -17.594 1 96.44 115 GLY B O 1
ATOM 2423 N N . ASN B 1 116 ? 8.031 -7.059 -15.914 1 96.12 116 ASN B N 1
ATOM 2424 C CA . ASN B 1 116 ? 7.969 -8.414 -15.375 1 96.12 116 ASN B CA 1
ATOM 2425 C C . ASN B 1 116 ? 7.301 -9.375 -16.344 1 96.12 116 ASN B C 1
ATOM 2427 O O . ASN B 1 116 ? 6.207 -9.102 -16.844 1 96.12 116 ASN B O 1
ATOM 2431 N N . PRO B 1 117 ? 7.906 -10.578 -16.531 1 91.19 117 PRO B N 1
ATOM 2432 C CA . PRO B 1 117 ? 7.344 -11.531 -17.484 1 91.19 117 PRO B CA 1
ATOM 2433 C C . PRO B 1 117 ? 5.914 -11.945 -17.141 1 91.19 117 PRO B C 1
ATOM 2435 O O . PRO B 1 117 ? 5.141 -12.328 -18.016 1 91.19 117 PRO B O 1
ATOM 2438 N N . ILE B 1 118 ? 5.508 -11.75 -15.953 1 92.19 118 ILE B N 1
ATOM 2439 C CA . ILE B 1 118 ? 4.188 -12.203 -15.523 1 92.19 118 ILE B CA 1
ATOM 2440 C C . ILE B 1 118 ? 3.137 -11.164 -15.922 1 92.19 118 ILE B C 1
ATOM 2442 O O . ILE B 1 118 ? 1.936 -11.438 -15.852 1 92.19 118 ILE B O 1
ATOM 2446 N N . GLU B 1 119 ? 3.461 -10.039 -16.344 1 95.62 119 GLU B N 1
ATOM 2447 C CA . GLU B 1 119 ? 2.566 -8.906 -16.594 1 95.62 119 GLU B CA 1
ATOM 2448 C C . GLU B 1 119 ? 1.424 -9.305 -17.531 1 95.62 119 GLU B C 1
ATOM 2450 O O . GLU B 1 119 ? 0.257 -9.031 -17.234 1 95.62 119 GLU B O 1
ATOM 2455 N N . GLU B 1 120 ? 1.762 -9.969 -18.562 1 93.44 120 GLU B N 1
ATOM 2456 C CA . GLU B 1 120 ? 0.738 -10.367 -19.531 1 93.44 120 GLU B CA 1
ATOM 2457 C C . GLU B 1 120 ? -0.292 -11.297 -18.891 1 93.44 120 GLU B C 1
ATOM 2459 O O . GLU B 1 120 ? -1.489 -11.18 -19.172 1 93.44 120 GLU B O 1
ATOM 2464 N N . SER B 1 121 ? 0.184 -12.18 -18.109 1 90.12 121 SER B N 1
ATOM 2465 C CA . SER B 1 121 ? -0.72 -13.086 -17.406 1 90.12 121 SER B CA 1
ATOM 2466 C C . SER B 1 121 ? -1.647 -12.328 -16.469 1 90.12 121 SER B C 1
ATOM 2468 O O . SER B 1 121 ? -2.84 -12.625 -16.391 1 90.12 121 SER B O 1
ATOM 2470 N N . TYR B 1 122 ? -1.092 -11.328 -15.773 1 95.12 122 TYR B N 1
ATOM 2471 C CA . TYR B 1 122 ? -1.909 -10.523 -14.875 1 95.12 122 TYR B CA 1
ATOM 2472 C C . TYR B 1 122 ? -2.945 -9.719 -15.656 1 95.12 122 TYR B C 1
ATOM 2474 O O . TYR B 1 122 ? -4.094 -9.594 -15.219 1 95.12 122 TYR B O 1
ATOM 2482 N N . ASP B 1 123 ? -2.559 -9.242 -16.828 1 96.94 123 ASP B N 1
ATOM 2483 C CA . ASP B 1 123 ? -3.508 -8.547 -17.688 1 96.94 123 ASP B CA 1
ATOM 2484 C C . ASP B 1 123 ? -4.648 -9.477 -18.109 1 96.94 123 ASP B C 1
ATOM 2486 O O . ASP B 1 123 ? -5.816 -9.078 -18.094 1 96.94 123 ASP B O 1
ATOM 2490 N N . ARG B 1 124 ? -4.285 -10.68 -18.422 1 93.56 124 ARG B N 1
ATOM 2491 C CA . ARG B 1 124 ? -5.277 -11.656 -18.859 1 93.56 124 ARG B CA 1
ATOM 2492 C C . ARG B 1 124 ? -6.215 -12.031 -17.719 1 93.56 124 ARG B C 1
ATOM 2494 O O . ARG B 1 124 ? -7.434 -12.102 -17.906 1 93.56 124 ARG B O 1
ATOM 2501 N N . ILE B 1 125 ? -5.648 -12.242 -16.562 1 92.56 125 ILE B N 1
ATOM 2502 C CA . ILE B 1 125 ? -6.445 -12.562 -15.391 1 92.56 125 ILE B CA 1
ATOM 2503 C C . ILE B 1 125 ? -7.402 -11.414 -15.086 1 92.56 125 ILE B C 1
ATOM 2505 O O . ILE B 1 125 ? -8.594 -11.633 -14.836 1 92.56 125 ILE B O 1
ATOM 2509 N N . CYS B 1 126 ? -6.879 -10.266 -15.086 1 96.62 126 CYS B N 1
ATOM 2510 C CA . CYS B 1 126 ? -7.684 -9.078 -14.82 1 96.62 126 CYS B CA 1
ATOM 2511 C C . CYS B 1 126 ? -8.859 -8.992 -15.789 1 96.62 126 CYS B C 1
ATOM 2513 O O . CYS B 1 126 ? -10 -8.82 -15.367 1 96.62 126 CYS B O 1
ATOM 2515 N N . ARG B 1 127 ? -8.594 -9.18 -17.031 1 96.19 127 ARG B N 1
ATOM 2516 C CA . ARG B 1 127 ? -9.633 -9.102 -18.062 1 96.19 127 ARG B CA 1
ATOM 2517 C C . ARG B 1 127 ? -10.625 -10.25 -17.906 1 96.19 127 ARG B C 1
ATOM 2519 O O . ARG B 1 127 ? -11.844 -10.039 -17.969 1 96.19 127 ARG B O 1
ATOM 2526 N N . LYS B 1 128 ? -10.148 -11.398 -17.734 1 94 128 LYS B N 1
ATOM 2527 C CA . LYS B 1 128 ? -10.961 -12.609 -17.672 1 94 128 LYS B CA 1
ATOM 2528 C C . LYS B 1 128 ? -11.977 -12.547 -16.547 1 94 128 LYS B C 1
ATOM 2530 O O . LYS B 1 128 ? -13.109 -13.008 -16.688 1 94 128 LYS B O 1
ATOM 2535 N N . TYR B 1 129 ? -11.562 -11.961 -15.469 1 95.38 129 TYR B N 1
ATOM 2536 C CA . TYR B 1 129 ? -12.398 -12.055 -14.281 1 95.38 129 TYR B CA 1
ATOM 2537 C C . TYR B 1 129 ? -13.031 -10.703 -13.945 1 95.38 129 TYR B C 1
ATOM 2539 O O . TYR B 1 129 ? -13.367 -10.438 -12.789 1 95.38 129 TYR B O 1
ATOM 2547 N N . GLY B 1 130 ? -13.109 -9.844 -14.961 1 95.81 130 GLY B N 1
ATOM 2548 C CA . GLY B 1 130 ? -13.844 -8.602 -14.812 1 95.81 130 GLY B CA 1
ATOM 2549 C C . GLY B 1 130 ? -13.125 -7.578 -13.953 1 95.81 130 GLY B C 1
ATOM 2550 O O . GLY B 1 130 ? -13.758 -6.781 -13.258 1 95.81 130 GLY B O 1
ATOM 2551 N N . GLY B 1 131 ? -11.852 -7.625 -13.922 1 97.69 131 GLY B N 1
ATOM 2552 C CA . GLY B 1 131 ? -11.062 -6.672 -13.156 1 97.69 131 GLY B CA 1
ATOM 2553 C C . GLY B 1 131 ? -10.797 -5.375 -13.906 1 97.69 131 GLY B C 1
ATOM 2554 O O . GLY B 1 131 ? -11.328 -5.168 -15 1 97.69 131 GLY B O 1
ATOM 2555 N N . ARG B 1 132 ? -10.086 -4.469 -13.273 1 97.81 132 ARG B N 1
ATOM 2556 C CA . ARG B 1 132 ? -9.711 -3.191 -13.875 1 97.81 132 ARG B CA 1
ATOM 2557 C C . ARG B 1 132 ? -8.266 -2.842 -13.539 1 97.81 132 ARG B C 1
ATOM 2559 O O . ARG B 1 132 ? -7.777 -3.162 -12.453 1 97.81 132 ARG B O 1
ATOM 2566 N N . ILE B 1 133 ? -7.719 -2.168 -14.508 1 98.44 133 ILE B N 1
ATOM 2567 C CA . ILE B 1 133 ? -6.473 -1.468 -14.227 1 98.44 133 ILE B CA 1
ATOM 2568 C C . ILE B 1 133 ? -6.773 -0.135 -13.547 1 98.44 133 ILE B C 1
ATOM 2570 O O . ILE B 1 133 ? -7.457 0.72 -14.109 1 98.44 133 ILE B O 1
ATOM 2574 N N . VAL B 1 134 ? -6.266 0.072 -12.383 1 98.62 134 VAL B N 1
ATOM 2575 C CA . VAL B 1 134 ? -6.57 1.232 -11.555 1 98.62 134 VAL B CA 1
ATOM 2576 C C . VAL B 1 134 ? -5.738 2.428 -12.008 1 98.62 134 VAL B C 1
ATOM 2578 O O . VAL B 1 134 ? -6.234 3.557 -12.055 1 98.62 134 VAL B O 1
ATOM 2581 N N . GLY B 1 135 ? -4.523 2.195 -12.266 1 98.44 135 GLY B N 1
ATOM 2582 C CA . GLY B 1 135 ? -3.551 3.195 -12.672 1 98.44 135 GLY B CA 1
ATOM 2583 C C . GLY B 1 135 ? -2.123 2.676 -12.664 1 98.44 135 GLY B C 1
ATOM 2584 O O . GLY B 1 135 ? -1.89 1.49 -12.43 1 98.44 135 GLY B O 1
ATOM 2585 N N . THR B 1 136 ? -1.251 3.6 -13.016 1 98.62 136 THR B N 1
ATOM 2586 C CA . THR B 1 136 ? 0.161 3.236 -13.07 1 98.62 136 THR B CA 1
ATOM 2587 C C . THR B 1 136 ? 1.017 4.281 -12.359 1 98.62 136 THR B C 1
ATOM 2589 O O . THR B 1 136 ? 0.93 5.473 -12.664 1 98.62 136 THR B O 1
ATOM 2592 N N . TYR B 1 137 ? 1.776 3.803 -11.352 1 98.31 137 TYR B N 1
ATOM 2593 C CA . TYR B 1 137 ? 2.828 4.656 -10.805 1 98.31 137 TYR B CA 1
ATOM 2594 C C . TYR B 1 137 ? 4.02 4.719 -11.75 1 98.31 137 TYR B C 1
ATOM 2596 O O . TYR B 1 137 ? 4.438 3.701 -12.312 1 98.31 137 TYR B O 1
ATOM 2604 N N . LYS B 1 138 ? 4.605 5.883 -11.891 1 96.56 138 LYS B N 1
ATOM 2605 C CA . LYS B 1 138 ? 5.762 6.047 -12.766 1 96.56 138 LYS B CA 1
ATOM 2606 C C . LYS B 1 138 ? 7.066 5.965 -11.984 1 96.56 138 LYS B C 1
ATOM 2608 O O . LYS B 1 138 ? 7.164 6.5 -10.875 1 96.56 138 LYS B O 1
ATOM 2613 N N . ASN B 1 139 ? 8.039 5.293 -12.578 1 96.31 139 ASN B N 1
ATOM 2614 C CA . ASN B 1 139 ? 9.383 5.242 -12.008 1 96.31 139 ASN B CA 1
ATOM 2615 C C . ASN B 1 139 ? 9.344 4.934 -10.516 1 96.31 139 ASN B C 1
ATOM 2617 O O . ASN B 1 139 ? 10.055 5.562 -9.734 1 96.31 139 ASN B O 1
ATOM 2621 N N . ARG B 1 140 ? 8.562 3.994 -10.125 1 97.12 140 ARG B N 1
ATOM 2622 C CA . ARG B 1 140 ? 8.297 3.811 -8.703 1 97.12 140 ARG B CA 1
ATOM 2623 C C . ARG B 1 140 ? 9.32 2.873 -8.07 1 97.12 140 ARG B C 1
ATOM 2625 O O . ARG B 1 140 ? 9.961 3.225 -7.074 1 97.12 140 ARG B O 1
ATOM 2632 N N . THR B 1 141 ? 9.5 1.768 -8.641 1 97.31 141 THR B N 1
ATOM 2633 C CA . THR B 1 141 ? 10.227 0.692 -7.965 1 97.31 141 THR B CA 1
ATOM 2634 C C . THR B 1 141 ? 11.641 0.559 -8.523 1 97.31 141 THR B C 1
ATOM 2636 O O . THR B 1 141 ? 11.82 0.388 -9.727 1 97.31 141 THR B O 1
ATOM 2639 N N . ARG B 1 142 ? 12.633 0.63 -7.617 1 96.81 142 ARG B N 1
ATOM 2640 C CA . ARG B 1 142 ? 14.016 0.39 -8.008 1 96.81 142 ARG B CA 1
ATOM 2641 C C . ARG B 1 142 ? 14.383 -1.084 -7.863 1 96.81 142 ARG B C 1
ATOM 2643 O O . ARG B 1 142 ? 14.141 -1.688 -6.816 1 96.81 142 ARG B O 1
ATOM 2650 N N . LEU B 1 143 ? 14.914 -1.651 -8.914 1 95.75 143 LEU B N 1
ATOM 2651 C CA . LEU B 1 143 ? 15.32 -3.051 -8.859 1 95.75 143 LEU B CA 1
ATOM 2652 C C . LEU B 1 143 ? 16.828 -3.172 -8.719 1 95.75 143 LEU B C 1
ATOM 2654 O O . LEU B 1 143 ? 17.531 -2.166 -8.562 1 95.75 143 LEU B O 1
ATOM 2658 N N . THR B 1 144 ? 17.328 -4.371 -8.68 1 94 144 THR B N 1
ATOM 2659 C CA . THR B 1 144 ? 18.734 -4.629 -8.375 1 94 144 THR B CA 1
ATOM 2660 C C . THR B 1 144 ? 19.625 -4.164 -9.516 1 94 144 THR B C 1
ATOM 2662 O O . THR B 1 144 ? 20.844 -4.012 -9.336 1 94 144 THR B O 1
ATOM 2665 N N . ASP B 1 145 ? 19.109 -3.955 -10.719 1 93.38 145 ASP B N 1
ATOM 2666 C CA . ASP B 1 145 ? 19.906 -3.449 -11.836 1 93.38 145 ASP B CA 1
ATOM 2667 C C . ASP B 1 145 ? 20.062 -1.933 -11.75 1 93.38 145 ASP B C 1
ATOM 2669 O O . ASP B 1 145 ? 20.656 -1.314 -12.641 1 93.38 145 ASP B O 1
ATOM 2673 N N . GLY B 1 146 ? 19.438 -1.329 -10.734 1 93.25 146 GLY B N 1
ATOM 2674 C CA . GLY B 1 146 ? 19.625 0.09 -10.469 1 93.25 146 GLY B CA 1
ATOM 2675 C C . GLY B 1 146 ? 18.609 0.96 -11.188 1 93.25 146 GLY B C 1
ATOM 2676 O O . GLY B 1 146 ? 18.578 2.178 -11 1 93.25 146 GLY B O 1
ATOM 2677 N N . ARG B 1 147 ? 17.781 0.373 -11.961 1 95.5 147 ARG B N 1
ATOM 2678 C CA . ARG B 1 147 ? 16.812 1.131 -12.742 1 95.5 147 ARG B CA 1
ATOM 2679 C C . ARG B 1 147 ? 15.469 1.21 -12.016 1 95.5 147 ARG B C 1
ATOM 2681 O O . ARG B 1 147 ? 15.148 0.348 -11.195 1 95.5 147 ARG B O 1
ATOM 2688 N N . TYR B 1 148 ? 14.727 2.285 -12.344 1 97 148 TYR B N 1
ATOM 2689 C CA . TYR B 1 148 ? 13.383 2.482 -11.812 1 97 148 TYR B CA 1
ATOM 2690 C C . TYR B 1 148 ? 12.328 2.082 -12.836 1 97 148 TYR B C 1
ATOM 2692 O O . TYR B 1 148 ? 12.461 2.398 -14.023 1 97 148 TYR B O 1
ATOM 2700 N N . TYR B 1 149 ? 11.336 1.396 -12.375 1 97.88 149 TYR B N 1
ATOM 2701 C CA . TYR B 1 149 ? 10.305 0.855 -13.258 1 97.88 149 TYR B CA 1
ATOM 2702 C C . TYR B 1 149 ? 8.922 1.347 -12.852 1 97.88 149 TYR B C 1
ATOM 2704 O O . TYR B 1 149 ? 8.672 1.626 -11.68 1 97.88 149 TYR B O 1
ATOM 2712 N N . ASP B 1 150 ? 8.078 1.458 -13.891 1 98.25 150 ASP B N 1
ATOM 2713 C CA . ASP B 1 150 ? 6.664 1.727 -13.648 1 98.25 150 ASP B CA 1
ATOM 2714 C C . ASP B 1 150 ? 5.984 0.528 -12.992 1 98.25 150 ASP B C 1
ATOM 2716 O O . ASP B 1 150 ? 6.406 -0.614 -13.18 1 98.25 150 ASP B O 1
ATOM 2720 N N . GLU B 1 151 ? 4.953 0.827 -12.211 1 98.38 151 GLU B N 1
ATOM 2721 C CA . GLU B 1 151 ? 4.188 -0.229 -11.562 1 98.38 151 GLU B CA 1
ATOM 2722 C C . GLU B 1 151 ? 2.691 -0.066 -11.82 1 98.38 151 GLU B C 1
ATOM 2724 O O . GLU B 1 151 ? 2.113 0.978 -11.508 1 98.38 151 GLU B O 1
ATOM 2729 N N . LYS B 1 152 ? 2.127 -1.111 -12.398 1 98.69 152 LYS B N 1
ATOM 2730 C CA . LYS B 1 152 ? 0.721 -1.146 -12.789 1 98.69 152 LYS B CA 1
ATOM 2731 C C . LYS B 1 152 ? -0.145 -1.752 -11.688 1 98.69 152 LYS B C 1
ATOM 2733 O O . LYS B 1 152 ? 0.194 -2.797 -11.133 1 98.69 152 LYS B O 1
ATOM 2738 N N . LEU B 1 153 ? -1.277 -1.066 -11.352 1 98.81 153 LEU B N 1
ATOM 2739 C CA . LEU B 1 153 ? -2.162 -1.482 -10.273 1 98.81 153 LEU B CA 1
ATOM 2740 C C . LEU B 1 153 ? -3.438 -2.109 -10.82 1 98.81 153 LEU B C 1
ATOM 2742 O O . LEU B 1 153 ? -4.027 -1.597 -11.773 1 98.81 153 LEU B O 1
ATOM 2746 N N . TYR B 1 154 ? -3.873 -3.236 -10.156 1 98.69 154 TYR B N 1
ATOM 2747 C CA . TYR B 1 154 ? -5.078 -3.951 -10.555 1 98.69 154 TYR B CA 1
ATOM 2748 C C . TYR B 1 154 ? -6.055 -4.066 -9.391 1 98.69 154 TYR B C 1
ATOM 2750 O O . TYR B 1 154 ? -5.648 -4.051 -8.227 1 98.69 154 TYR B O 1
ATOM 2758 N N . GLU B 1 155 ? -7.324 -4.246 -9.797 1 98.62 155 GLU B N 1
ATOM 2759 C CA . GLU B 1 155 ? -8.312 -4.66 -8.797 1 98.62 155 GLU B CA 1
ATOM 2760 C C . GLU B 1 155 ? -9.383 -5.559 -9.422 1 98.62 155 GLU B C 1
ATOM 2762 O O . GLU B 1 155 ? -9.625 -5.496 -10.633 1 98.62 155 GLU B O 1
ATOM 2767 N N . ILE B 1 156 ? -9.945 -6.426 -8.641 1 97.94 156 ILE B N 1
ATOM 2768 C CA . ILE B 1 156 ? -11.148 -7.188 -8.953 1 97.94 156 ILE B CA 1
ATOM 2769 C C . ILE B 1 156 ? -12.109 -7.148 -7.773 1 97.94 156 ILE B C 1
ATOM 2771 O O . ILE B 1 156 ? -11.703 -7.352 -6.625 1 97.94 156 ILE B O 1
ATOM 2775 N N . GLU B 1 157 ? -13.352 -6.852 -8.078 1 97.62 157 GLU B N 1
ATOM 2776 C CA . GLU B 1 157 ? -14.391 -6.91 -7.047 1 97.62 157 GLU B CA 1
ATOM 2777 C C . GLU B 1 157 ? -15.125 -8.25 -7.082 1 97.62 157 GLU B C 1
ATOM 2779 O O . GLU B 1 157 ? -15.328 -8.82 -8.156 1 97.62 157 GLU B O 1
ATOM 2784 N N . LEU B 1 158 ? -15.578 -8.68 -5.922 1 97.19 158 LEU B N 1
ATOM 2785 C CA . LEU B 1 158 ? -16.266 -9.953 -5.773 1 97.19 158 LEU B CA 1
ATOM 2786 C C . LEU B 1 158 ? -17.422 -10.07 -6.77 1 97.19 158 LEU B C 1
ATOM 2788 O O . LEU B 1 158 ? -17.562 -11.086 -7.453 1 97.19 158 LEU B O 1
ATOM 2792 N N . ALA B 1 159 ? -18.266 -9.07 -6.867 1 96.19 159 ALA B N 1
ATOM 2793 C CA . ALA B 1 159 ? -19.422 -9.109 -7.758 1 96.19 159 ALA B CA 1
ATOM 2794 C C . ALA B 1 159 ? -18.984 -9.344 -9.203 1 96.19 159 ALA B C 1
ATOM 2796 O O . ALA B 1 159 ? -19.609 -10.141 -9.922 1 96.19 159 ALA B O 1
ATOM 2797 N N . ASP B 1 160 ? -17.969 -8.648 -9.656 1 96.69 160 ASP B N 1
ATOM 2798 C CA . ASP B 1 160 ? -17.484 -8.789 -11.023 1 96.69 160 ASP B CA 1
ATOM 2799 C C . ASP B 1 160 ? -16.891 -10.18 -11.25 1 96.69 160 ASP B C 1
ATOM 2801 O O . ASP B 1 160 ? -17.125 -10.797 -12.297 1 96.69 160 ASP B O 1
ATOM 2805 N N . TYR B 1 161 ? -16.109 -10.633 -10.289 1 97.31 161 TYR B N 1
ATOM 2806 C CA . TYR B 1 161 ? -15.516 -11.961 -10.391 1 97.31 161 TYR B CA 1
ATOM 2807 C C . TYR B 1 161 ? -16.594 -13.031 -10.555 1 97.31 161 TYR B C 1
ATOM 2809 O O . TYR B 1 161 ? -16.484 -13.898 -11.43 1 97.31 161 TYR B O 1
ATOM 2817 N N . MET B 1 162 ? -17.625 -13 -9.742 1 96 162 MET B N 1
ATOM 2818 C CA . MET B 1 162 ? -18.688 -13.992 -9.773 1 96 162 MET B CA 1
ATOM 2819 C C . MET B 1 162 ? -19.453 -13.938 -11.086 1 96 162 MET B C 1
ATOM 2821 O O . MET B 1 162 ? -19.844 -14.969 -11.633 1 96 162 MET B O 1
ATOM 2825 N N . GLU B 1 163 ? -19.656 -12.766 -11.531 1 96.5 163 GLU B N 1
ATOM 2826 C CA . GLU B 1 163 ? -20.344 -12.602 -12.82 1 96.5 163 GLU B CA 1
ATOM 2827 C C . GLU B 1 163 ? -19.516 -13.18 -13.961 1 96.5 163 GLU B C 1
ATOM 2829 O O . GLU B 1 163 ? -20.047 -13.867 -14.828 1 96.5 163 GLU B O 1
ATOM 2834 N N . ALA B 1 164 ? -18.25 -12.898 -13.93 1 94.94 164 ALA B N 1
ATOM 2835 C CA . ALA B 1 164 ? -17.344 -13.391 -14.969 1 94.94 164 ALA B CA 1
ATOM 2836 C C . ALA B 1 164 ? -17.234 -14.914 -14.914 1 94.94 164 ALA B C 1
ATOM 2838 O O . ALA B 1 164 ? -17.141 -15.57 -15.945 1 94.94 164 ALA B O 1
ATOM 2839 N N . LYS B 1 165 ? -17.109 -15.398 -13.773 1 91.12 165 LYS B N 1
ATOM 2840 C CA . LYS B 1 165 ? -16.984 -16.844 -13.578 1 91.12 165 LYS B CA 1
ATOM 2841 C C . LYS B 1 165 ? -18.188 -17.578 -14.148 1 91.12 165 LYS B C 1
ATOM 2843 O O . LYS B 1 165 ? -18.047 -18.688 -14.688 1 91.12 165 LYS B O 1
ATOM 2848 N N . LYS B 1 166 ? -19.312 -17.047 -14.031 1 89.69 166 LYS B N 1
ATOM 2849 C CA . LYS B 1 166 ? -20.516 -17.641 -14.578 1 89.69 166 LYS B CA 1
ATOM 2850 C C . LYS B 1 166 ? -20.453 -17.719 -16.109 1 89.69 166 LYS B C 1
ATOM 2852 O O . LYS B 1 166 ? -20.984 -18.656 -16.703 1 89.69 166 LYS B O 1
ATOM 2857 N N . LYS B 1 167 ? -19.828 -16.75 -16.688 1 85.88 167 LYS B N 1
ATOM 2858 C CA . LYS B 1 167 ? -19.75 -16.672 -18.141 1 85.88 167 LYS B CA 1
ATOM 2859 C C . LYS B 1 167 ? -18.641 -17.578 -18.688 1 85.88 167 LYS B C 1
ATOM 2861 O O . LYS B 1 167 ? -18.594 -17.875 -19.875 1 85.88 167 LYS B O 1
ATOM 2866 N N . ALA B 1 168 ? -17.719 -17.891 -17.906 1 67.81 168 ALA B N 1
ATOM 2867 C CA . ALA B 1 168 ? -16.594 -18.719 -18.359 1 67.81 168 ALA B CA 1
ATOM 2868 C C . ALA B 1 168 ? -16.953 -20.203 -18.297 1 67.81 168 ALA B C 1
ATOM 2870 O O . ALA B 1 168 ? -17.766 -20.625 -17.469 1 67.81 168 ALA B O 1
#

Secondary structure (DSSP, 8-state):
-EEEGGGGHHHHHHHHHHTTT-GGGHHHH-SS---PPPPPSSSSSEEEEEEEETTEEEEEEEEEEETTTTEEEEEEEEE-SSS--HHHHHHHHHHHHIIIIIT--SEEEEEEETT-TTHHHHHHHHHHTT-EEEEEEEEEEE-TTS-EEEEEEEEEEHHHHHHHHHH-/-EEEGGGGHHHHHHHHHTTTT-GGGHHHH-SS---PPPPPSSSSSEEEEEEEETTEEEEEEEEEEETTTTEEEEEEEEE-SSS--HHHHHHHHHHHHIIIIIT--SEEEEEEETT-TTHHHHHHHHHHTT-EEEEEEEEEEE-TTS-EEEEEEEEEEHHHHHHHHHH-

Solvent-accessible surface area (backbone atoms only — not comparable to full-atom values): 18140 Å² total; per-residue (Å²): 85,68,41,59,27,69,85,42,43,69,62,50,47,50,56,55,56,69,42,59,96,34,76,90,41,37,71,74,62,58,30,80,70,87,74,82,75,84,77,65,93,58,70,73,52,35,51,52,32,25,26,35,57,95,91,34,79,44,28,38,42,34,30,32,39,43,73,69,43,38,29,34,30,67,55,44,70,48,70,74,53,98,58,92,46,70,65,53,52,51,33,52,52,50,54,53,41,40,44,37,73,70,64,57,34,48,27,42,34,34,64,40,55,62,86,39,86,59,46,64,57,52,53,47,51,33,57,64,31,49,30,46,76,41,33,55,47,70,60,48,49,24,34,70,88,72,49,60,30,34,32,40,32,38,36,33,40,35,70,38,33,55,55,28,53,69,73,99,84,69,41,59,28,67,86,41,45,69,61,51,47,52,54,54,56,69,43,59,96,33,76,90,41,37,72,73,61,59,28,80,69,86,74,83,76,82,77,65,95,56,69,72,51,35,49,53,31,25,26,36,55,96,90,34,78,43,30,38,43,34,32,34,39,43,73,69,45,40,27,35,30,66,54,43,71,49,69,73,52,97,57,93,46,72,66,52,52,50,34,50,52,50,52,54,41,39,44,37,73,71,65,58,32,48,28,43,34,35,64,41,54,61,85,39,87,58,46,64,57,51,52,48,51,31,57,61,31,50,30,46,77,40,34,55,48,70,59,48,48,22,34,71,86,71,49,60,28,34,33,39,32,39,36,32,40,36,71,39,32,55,55,29,54,68,72,100

Sequence (336 aa):
MLDWALNYQEELIKKLRETWMDDRYKWYHAGNFYEDVNINHDTWTRHQYVSVRNGEVIGSIEYRIDRSSEYAYALGIINFEDKPSFEFGYDLGEALDKIFSRYAIRRLEWSVIIGNPIEESYDRICRKYGGRIVGTYKNRTRLTDGRYYDEKLYEIELADYMEAKKKAMLDWALNYQEELIKKLRETWMDDRYKWYHAGNFYEDVNINHDTWTRHQYVSVRNGEVIGSIEYRIDRSSEYAYALGIINFEDKPSFEFGYDLGEALDKIFSRYAIRRLEWSVIIGNPIEESYDRICRKYGGRIVGTYKNRTRLTDGRYYDEKLYEIELADYMEAKKKA

InterPro domains:
  IPR016181 Acyl-CoA N-acyltransferase [SSF55729] (12-156)

Organism: Clostridium scindens (strain ATCC 35704 / DSM 5676 / VPI 13733 / 19) (NCBI:txid411468)

Foldseek 3Di:
DKDFCVVVVVQVQVLQVVCPPPPLCQFQVLDDDDDGDDRDPDPQFKTKIFQDDPNHTQKIWMWTADPVQQAIEAIGIDGSDPDDDPSSVVNVVVVVCCSPPVSNRFKYKYKGFPPRPCVVVVVVVCVQQVKDWPDKDQQPTATNVRGGTIMIMMMDGNVSRVVSVVVD/DKDFCVVVVVQVQVLVVVCPPPPLCQQQVLDDDDDGDDRDPDPQFKTKIFQDDPRHTQKIWMWTADPVQQAIEAIGIDGSDPDDDPSSVVNVVVVVCCSQPVPNRFKYKYKGFPPRPCVVVVVVVCVQQVKDWPDKDQQPTATNVRGGTIMIMMMDGNVSRVVSVVVD

pLDDT: mean 95.48, std 3.77, range [67.81, 98.81]

Radius of gyration: 21.4 Å; Cα contacts (8 Å, |Δi|>4): 640; chains: 2; bounding box: 41×64×45 Å

Nearest PDB structures (foldseek):
  8h6c-assembly1_B  TM=6.391E-01  e=5.919E-04  Homo sapiens
  5trm-assembly1_H  TM=6.395E-01  e=7.650E-04  Homo sapiens
  8h6c-assembly1_G  TM=6.125E-01  e=4.028E-04  Homo sapiens
  1cm0-assembly1_B  TM=6.011E-01  e=5.551E-04  Homo sapiens
  5trm-assembly1_J  TM=6.053E-01  e=5.207E-04  Homo sapiens